Protein AF-A0A951KN86-F1 (afdb_monomer)

pLDDT: mean 86.73, std 13.68, range [28.41, 98.75]

Secondary structure (DSSP, 8-state):
--PPPPPPPTTSSSS--EEEEEE-TTSTTGGGHHHHHHHHHHHHHTT-EEEEEE--STTHHHHHHHHHHHTT-SEEEEEESHHHHHHHHHHHTTSSPEEEEEE-SS--HHHHHTT--SSHHHHHHHHHT--------EEETTEEESSEEEEEHHHHHHHHS-HHHHHHHTHHHHHHHHHHHHTTPPPEEEEEEETTEEEEEEESEEEEESSSEETTTEESSTT--TTS--

Solvent-accessible surface area (backbone atoms only — not comparable to full-atom values): 12773 Å² total; per-residue (Å²): 143,79,84,78,78,80,58,79,48,90,83,79,61,103,60,67,50,32,34,39,34,42,31,40,74,82,26,52,40,45,83,49,51,62,32,49,51,50,26,47,50,57,42,39,76,73,52,33,49,66,47,82,46,72,47,89,55,91,68,37,41,21,53,56,29,29,51,37,42,75,68,65,29,52,29,38,28,25,30,13,23,56,68,44,42,38,28,28,47,62,24,30,68,97,55,87,31,39,82,46,69,29,44,26,24,63,68,30,31,64,43,53,69,70,66,47,52,73,46,24,39,57,21,41,56,54,55,73,74,44,68,77,75,81,67,55,68,48,70,60,90,94,45,58,36,64,46,60,50,56,39,55,51,54,42,51,29,65,68,68,46,49,72,66,47,38,50,76,48,29,68,56,33,53,54,54,34,39,61,60,48,58,78,74,65,69,61,44,81,46,77,46,73,56,96,86,45,75,48,75,49,68,38,55,57,50,78,51,49,35,33,32,54,48,90,49,78,42,70,77,32,79,82,41,50,49,66,76,80,118

Mean predicted aligned error: 6.9 Å

Structure (mmCIF, N/CA/C/O backbone):
data_AF-A0A951KN86-F1
#
_entry.id   AF-A0A951KN86-F1
#
loop_
_atom_site.group_PDB
_atom_site.id
_atom_site.type_symbol
_atom_site.label_atom_id
_atom_site.label_alt_id
_atom_site.label_comp_id
_atom_site.label_asym_id
_atom_site.label_entity_id
_atom_site.label_seq_id
_atom_site.pdbx_PDB_ins_code
_atom_site.Cartn_x
_atom_site.Cartn_y
_atom_site.Cartn_z
_atom_site.occupancy
_atom_site.B_iso_or_equiv
_atom_site.auth_seq_id
_atom_site.auth_comp_id
_atom_site.auth_asym_id
_atom_site.auth_atom_id
_atom_site.pdbx_PDB_model_num
ATOM 1 N N . MET A 1 1 ? -29.215 -6.483 -16.360 1.00 41.84 1 MET A N 1
ATOM 2 C CA . MET A 1 1 ? -29.825 -6.561 -15.018 1.00 41.84 1 MET A CA 1
ATOM 3 C C . MET A 1 1 ? -29.348 -7.848 -14.375 1.00 41.84 1 MET A C 1
ATOM 5 O O . MET A 1 1 ? -29.876 -8.903 -14.687 1.00 41.84 1 MET A O 1
ATOM 9 N N . THR A 1 2 ? -28.319 -7.764 -13.544 1.00 36.09 2 THR A N 1
ATOM 10 C CA . THR A 1 2 ? -27.885 -8.831 -12.634 1.00 36.09 2 THR A CA 1
ATOM 11 C C . THR A 1 2 ? -27.428 -8.103 -11.381 1.00 36.09 2 THR A C 1
ATOM 13 O O . THR A 1 2 ? -26.527 -7.269 -11.451 1.00 36.09 2 THR A O 1
ATOM 16 N N . GLY A 1 3 ? -28.180 -8.294 -10.298 1.00 33.28 3 GLY A N 1
ATOM 17 C CA . GLY A 1 3 ? -28.061 -7.528 -9.065 1.00 33.28 3 GLY A CA 1
ATOM 18 C C . GLY A 1 3 ? -26.690 -7.693 -8.425 1.00 33.28 3 GLY A C 1
ATOM 19 O O . GLY A 1 3 ? -26.264 -8.812 -8.153 1.00 33.28 3 GLY A O 1
ATOM 20 N N . GLY A 1 4 ? -26.021 -6.567 -8.178 1.00 28.41 4 GLY A N 1
ATOM 21 C CA . GLY A 1 4 ? -24.936 -6.513 -7.210 1.00 28.41 4 GLY A CA 1
ATOM 22 C C . GLY A 1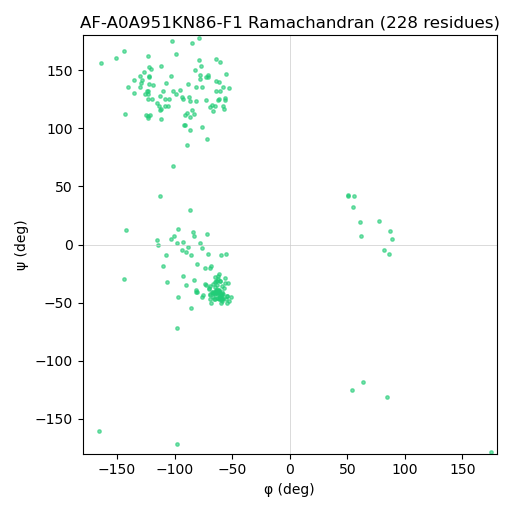 4 ? -25.544 -6.686 -5.826 1.00 28.41 4 GLY A C 1
ATOM 23 O O . GLY A 1 4 ? -26.404 -5.898 -5.430 1.00 28.41 4 GLY A O 1
ATOM 24 N N . ALA A 1 5 ? -25.149 -7.749 -5.131 1.00 36.06 5 ALA A N 1
ATOM 25 C CA . ALA A 1 5 ? -25.452 -7.920 -3.722 1.00 36.06 5 ALA A CA 1
ATOM 26 C C . ALA A 1 5 ? -24.922 -6.692 -2.968 1.00 36.06 5 ALA A C 1
ATOM 28 O O . ALA A 1 5 ? -23.751 -6.336 -3.100 1.00 36.06 5 ALA A O 1
ATOM 29 N N . ALA A 1 6 ? -25.804 -6.017 -2.232 1.00 35.78 6 ALA A N 1
ATOM 30 C CA . ALA A 1 6 ? -25.408 -4.993 -1.282 1.00 35.78 6 ALA A CA 1
ATOM 31 C C . ALA A 1 6 ? -24.454 -5.648 -0.275 1.00 35.78 6 ALA A C 1
ATOM 33 O O . ALA A 1 6 ? -24.824 -6.634 0.356 1.00 35.78 6 ALA A O 1
ATOM 34 N N . GLY A 1 7 ? -23.216 -5.159 -0.195 1.00 40.88 7 GLY A N 1
ATOM 35 C CA . GLY A 1 7 ? -22.246 -5.652 0.775 1.00 40.88 7 GLY A CA 1
ATOM 36 C C . GLY A 1 7 ? -22.759 -5.386 2.184 1.00 40.88 7 GLY A C 1
ATOM 37 O O . GLY A 1 7 ? -23.089 -4.245 2.512 1.00 40.88 7 GLY A O 1
ATOM 38 N N . ASP A 1 8 ? -22.845 -6.441 2.989 1.00 46.06 8 ASP A N 1
ATOM 39 C CA . ASP A 1 8 ? -23.197 -6.356 4.400 1.00 46.06 8 ASP A CA 1
ATOM 40 C C . ASP A 1 8 ? -22.205 -5.412 5.094 1.00 46.06 8 ASP A C 1
ATOM 42 O O . ASP A 1 8 ? -20.996 -5.650 5.111 1.00 46.06 8 ASP A O 1
ATOM 46 N N . GLY A 1 9 ? -22.701 -4.290 5.616 1.00 54.84 9 GLY A N 1
ATOM 47 C CA . GLY A 1 9 ? -21.883 -3.389 6.420 1.00 54.84 9 GLY A CA 1
ATOM 48 C C . GLY A 1 9 ? -21.360 -4.102 7.671 1.00 54.84 9 GLY A C 1
ATOM 49 O O . GLY A 1 9 ? -21.972 -5.048 8.168 1.00 54.84 9 GLY A O 1
ATOM 50 N N . TRP A 1 10 ? -20.260 -3.597 8.235 1.00 60.19 10 TRP A N 1
ATOM 51 C CA . TRP A 1 10 ? -19.593 -4.125 9.439 1.00 60.19 10 TRP A CA 1
ATOM 52 C C . TRP A 1 10 ? -20.490 -4.257 10.690 1.00 60.19 10 TRP A C 1
ATOM 54 O O . TRP A 1 10 ? -20.078 -4.822 11.697 1.00 60.19 10 TRP A O 1
ATOM 64 N N . HIS A 1 11 ? -21.722 -3.747 10.638 1.00 52.84 11 HIS A N 1
ATOM 65 C CA . HIS A 1 11 ? -22.661 -3.652 11.755 1.00 52.84 11 HIS A CA 1
ATOM 66 C C . HIS A 1 11 ? -23.694 -4.796 11.830 1.00 52.84 11 HIS A C 1
ATOM 68 O O . HIS A 1 11 ? -24.665 -4.690 12.575 1.00 52.84 11 HIS A O 1
ATOM 74 N N . GLY A 1 12 ? -23.510 -5.889 11.078 1.00 48.09 12 GLY A N 1
ATOM 75 C CA . GLY A 1 12 ? -24.453 -7.020 11.035 1.00 48.09 12 GLY A CA 1
ATOM 76 C C . GLY A 1 12 ? -24.225 -8.160 12.046 1.00 48.09 12 GLY A C 1
ATOM 77 O O . GLY A 1 12 ? -25.045 -9.075 12.105 1.00 48.09 12 GLY A O 1
ATOM 78 N N . GLY A 1 13 ? -23.132 -8.155 12.822 1.00 54.19 13 GLY A N 1
ATOM 79 C CA . GLY A 1 13 ? -22.719 -9.283 13.676 1.00 54.19 13 GLY A CA 1
ATOM 80 C C . GLY A 1 13 ? -22.809 -9.032 15.189 1.00 54.19 13 GLY A C 1
ATOM 81 O O . GLY A 1 13 ? -22.664 -7.908 15.654 1.00 54.19 13 GLY A O 1
ATOM 82 N N . GLN A 1 14 ? -22.983 -10.102 15.979 1.00 58.88 14 GLN A N 1
ATOM 83 C CA . GLN A 1 14 ? -23.015 -10.087 17.459 1.00 58.88 14 GLN A CA 1
ATOM 84 C C . GLN A 1 14 ? -21.641 -9.829 18.133 1.00 58.88 14 GLN A C 1
ATOM 86 O O . GLN A 1 14 ? -21.518 -9.988 19.346 1.00 58.88 14 GLN A O 1
ATOM 91 N N . HIS A 1 15 ? -20.600 -9.459 17.381 1.00 72.88 15 HIS A N 1
ATOM 92 C CA . HIS A 1 15 ? -19.231 -9.282 17.878 1.00 72.88 15 HIS A CA 1
ATOM 93 C C . HIS A 1 15 ? -18.665 -7.919 17.455 1.00 72.88 15 HIS A C 1
ATOM 95 O O . HIS A 1 15 ? -18.868 -7.492 16.321 1.00 72.88 15 HIS A O 1
ATOM 101 N N . SER A 1 16 ? -17.943 -7.250 18.363 1.00 85.62 16 SER A N 1
ATOM 102 C CA . SER A 1 16 ? -17.248 -5.987 18.082 1.00 85.62 16 SER A CA 1
ATOM 103 C C . SER A 1 16 ? -16.139 -6.200 17.046 1.00 85.62 16 SER A C 1
ATOM 105 O O . SER A 1 16 ? -15.203 -6.947 17.334 1.00 85.62 16 SER A O 1
ATOM 107 N N . PRO A 1 17 ? -16.187 -5.548 15.873 1.00 91.88 17 PRO A N 1
ATOM 108 C CA . PRO A 1 17 ? -15.196 -5.765 14.825 1.00 91.88 17 PRO A CA 1
ATOM 109 C C . PRO A 1 17 ? -13.782 -5.386 15.291 1.00 91.88 17 PRO A C 1
ATOM 111 O O . PRO A 1 17 ? -13.588 -4.393 16.002 1.00 91.88 17 PRO A O 1
ATOM 114 N N . ARG A 1 18 ? -12.788 -6.191 14.908 1.00 96.31 18 ARG A N 1
ATOM 115 C CA . ARG A 1 18 ? -11.381 -6.058 15.313 1.00 96.31 18 ARG A CA 1
ATOM 116 C C . ARG A 1 18 ? -10.529 -5.502 14.181 1.00 96.31 18 ARG A C 1
ATOM 118 O O . ARG A 1 18 ? -10.455 -6.089 13.102 1.00 96.31 18 ARG A O 1
ATOM 125 N N . ALA A 1 19 ? -9.817 -4.412 14.454 1.00 97.00 19 ALA A N 1
ATOM 126 C CA . ALA A 1 19 ? -8.895 -3.792 13.512 1.00 97.00 19 ALA A CA 1
ATOM 127 C C . ALA A 1 19 ? -7.474 -3.695 14.074 1.00 97.00 19 ALA A C 1
ATOM 129 O O . ALA A 1 19 ? -7.278 -3.302 15.224 1.00 97.00 19 ALA A O 1
ATOM 130 N N . ARG A 1 20 ? -6.470 -3.989 13.24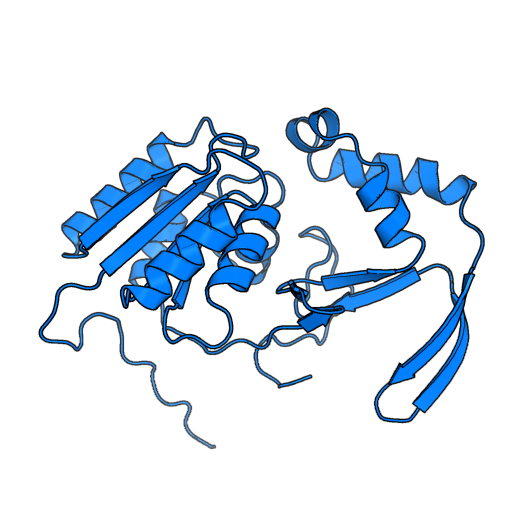1 1.00 98.31 20 ARG A N 1
ATOM 131 C CA . ARG A 1 20 ? -5.063 -3.683 13.536 1.00 98.31 20 ARG A CA 1
ATOM 132 C C . ARG A 1 20 ? -4.561 -2.599 12.598 1.00 98.31 20 ARG A C 1
ATOM 134 O O . ARG A 1 20 ? -4.467 -2.806 11.390 1.00 98.31 20 ARG A O 1
ATOM 141 N N . ILE A 1 21 ? -4.201 -1.452 13.154 1.00 98.06 21 ILE A N 1
ATOM 142 C CA . ILE A 1 21 ? -3.505 -0.379 12.454 1.00 98.06 21 ILE A CA 1
ATOM 143 C C . ILE A 1 21 ? -2.012 -0.687 12.457 1.00 98.06 21 ILE A C 1
ATOM 145 O O . ILE A 1 21 ? -1.354 -0.619 13.491 1.00 98.06 21 ILE A O 1
ATOM 149 N N . VAL A 1 22 ? -1.467 -0.979 11.280 1.00 98.12 22 VAL A N 1
ATOM 150 C CA . VAL A 1 22 ? -0.031 -1.151 11.065 1.00 98.12 22 VAL A CA 1
ATOM 151 C C . VAL A 1 22 ? 0.558 0.193 10.649 1.00 98.12 22 VAL A C 1
ATOM 153 O O . VAL A 1 22 ? 0.392 0.635 9.508 1.00 98.12 22 VAL A O 1
ATOM 156 N N . LEU A 1 23 ? 1.228 0.861 11.588 1.00 96.31 23 LEU A N 1
ATOM 157 C CA . LEU A 1 23 ? 1.796 2.195 11.392 1.00 96.31 23 LEU A CA 1
ATOM 158 C C . LEU A 1 23 ? 3.247 2.108 10.926 1.00 96.31 23 LEU A C 1
ATOM 160 O O . LEU A 1 23 ? 4.088 1.549 11.619 1.00 96.31 23 LEU A O 1
ATOM 164 N N . ASN A 1 24 ? 3.577 2.743 9.803 1.00 93.44 24 ASN A N 1
ATOM 165 C CA . ASN A 1 24 ? 4.968 2.976 9.427 1.00 93.44 24 ASN A CA 1
ATOM 166 C C . ASN A 1 24 ? 5.448 4.338 9.970 1.00 93.44 24 ASN A C 1
ATOM 168 O O . ASN A 1 24 ? 5.154 5.365 9.351 1.00 93.44 24 ASN A O 1
ATOM 172 N N . PRO A 1 25 ? 6.242 4.383 11.061 1.00 89.00 25 PRO A N 1
ATOM 173 C CA . PRO A 1 25 ? 6.702 5.639 11.659 1.00 89.00 25 PRO A CA 1
ATOM 174 C C . PRO A 1 25 ? 7.740 6.370 10.793 1.00 89.00 25 PRO A C 1
ATOM 176 O O . PRO A 1 25 ? 8.121 7.495 11.095 1.00 89.00 25 PRO A O 1
ATOM 179 N N . ARG A 1 26 ? 8.228 5.740 9.716 1.00 84.50 26 ARG A N 1
ATOM 180 C CA . ARG A 1 26 ? 9.159 6.337 8.746 1.00 84.50 26 ARG A CA 1
ATOM 181 C C . ARG A 1 26 ? 8.456 6.804 7.468 1.00 84.50 26 ARG A C 1
ATOM 183 O O . ARG A 1 26 ? 9.134 7.161 6.501 1.00 84.50 26 ARG A O 1
ATOM 190 N N . ALA A 1 27 ? 7.123 6.763 7.428 1.00 79.94 27 ALA A N 1
ATOM 191 C CA . ALA A 1 27 ? 6.345 7.251 6.298 1.00 79.94 27 ALA A CA 1
ATOM 192 C C . ALA A 1 27 ? 6.511 8.771 6.100 1.00 79.94 27 ALA A C 1
ATOM 194 O O . ALA A 1 27 ? 6.942 9.496 6.994 1.00 79.94 27 ALA A O 1
ATOM 195 N N . GLY A 1 28 ? 6.206 9.244 4.888 1.00 66.75 28 GLY A N 1
ATOM 196 C CA . GLY A 1 28 ? 6.513 10.608 4.441 1.00 66.75 28 GLY A CA 1
ATOM 197 C C . GLY A 1 28 ? 5.934 11.721 5.314 1.00 66.75 28 GLY A C 1
ATOM 198 O O . GLY A 1 28 ? 6.626 12.704 5.549 1.00 66.75 28 GLY A O 1
ATOM 199 N N . ASN A 1 29 ? 4.720 11.527 5.829 1.00 67.31 29 ASN A N 1
ATOM 200 C CA . ASN A 1 29 ? 4.017 12.448 6.720 1.00 67.31 29 ASN A CA 1
ATOM 201 C C . ASN A 1 29 ? 3.870 11.840 8.124 1.00 67.31 29 ASN A C 1
ATOM 203 O O . ASN A 1 29 ? 2.812 11.944 8.733 1.00 67.31 29 ASN A O 1
ATOM 207 N N . ALA A 1 30 ? 4.909 11.179 8.647 1.00 58.88 30 ALA A N 1
ATOM 208 C CA . ALA A 1 30 ? 4.884 10.588 9.991 1.00 58.88 30 ALA A CA 1
ATOM 209 C C . ALA A 1 30 ? 4.637 11.606 11.128 1.00 58.88 30 ALA A C 1
ATOM 211 O O . ALA A 1 30 ? 4.408 11.207 12.262 1.00 58.88 30 ALA A O 1
ATOM 212 N N . GLU A 1 31 ? 4.648 12.910 10.846 1.00 58.97 31 GLU A N 1
ATOM 213 C CA . GLU A 1 31 ? 4.182 13.942 11.781 1.00 58.97 31 GLU A CA 1
ATOM 214 C C . GLU A 1 31 ? 2.653 13.902 11.993 1.00 58.97 31 GLU A C 1
ATOM 216 O O . GLU A 1 31 ? 2.168 14.332 13.035 1.00 58.97 31 GLU A O 1
ATOM 221 N N . ASP A 1 32 ? 1.886 13.299 11.075 1.00 68.44 32 ASP A N 1
ATOM 222 C CA . ASP A 1 32 ? 0.430 13.112 11.187 1.00 68.44 32 ASP A CA 1
ATOM 223 C C . ASP A 1 32 ? 0.042 11.831 11.959 1.00 68.44 32 ASP A C 1
ATOM 225 O O . ASP A 1 32 ? -1.009 11.220 11.746 1.00 68.44 32 ASP A O 1
ATOM 229 N N . VAL A 1 33 ? 0.892 11.403 12.901 1.00 75.44 33 VAL A N 1
ATOM 230 C CA . VAL A 1 33 ? 0.534 10.375 13.898 1.00 75.44 33 VAL A CA 1
ATOM 231 C C . VAL A 1 33 ? -0.717 10.796 14.672 1.00 75.44 33 VAL A C 1
ATOM 233 O O . VAL A 1 33 ? -1.542 9.943 14.995 1.00 75.44 33 VAL A O 1
ATOM 236 N N . GLY A 1 34 ? -0.906 12.101 14.897 1.00 83.62 34 GLY A N 1
ATOM 237 C CA . GLY A 1 34 ? -2.123 12.643 15.501 1.00 83.62 34 GLY A CA 1
ATOM 238 C C . GLY A 1 34 ? -3.386 12.299 14.705 1.00 83.62 34 GLY A C 1
ATOM 239 O O . GLY A 1 34 ? -4.373 11.868 15.297 1.00 83.62 34 GLY A O 1
ATOM 240 N N . GLY A 1 35 ? -3.356 12.391 13.371 1.00 89.50 35 GLY A N 1
ATOM 241 C CA . GLY A 1 35 ? -4.474 11.979 12.522 1.00 89.50 35 GLY A CA 1
ATOM 242 C C . GLY A 1 35 ? -4.759 10.478 12.588 1.00 89.50 35 GLY A C 1
ATOM 243 O O . GLY A 1 35 ? -5.923 10.078 12.583 1.00 89.50 35 GLY A O 1
ATOM 244 N N . VAL A 1 36 ? -3.723 9.639 12.693 1.00 93.00 36 VAL A N 1
ATOM 245 C CA . VAL A 1 36 ? -3.884 8.183 12.871 1.00 93.00 36 VAL A CA 1
ATOM 246 C C . VAL A 1 36 ? -4.481 7.855 14.242 1.00 93.00 36 VAL A C 1
ATOM 248 O O . VAL A 1 36 ? -5.366 7.007 14.338 1.00 93.00 36 VAL A O 1
ATOM 251 N N . GLN A 1 37 ? -4.043 8.541 15.298 1.00 93.25 37 GLN A N 1
ATOM 252 C CA . GLN A 1 37 ? -4.608 8.388 16.642 1.00 93.25 37 GLN A CA 1
ATOM 253 C C . GLN A 1 37 ? -6.068 8.844 16.696 1.00 93.25 37 GLN A C 1
ATOM 255 O O . GLN A 1 37 ? -6.898 8.140 17.265 1.00 93.25 37 GLN A O 1
ATOM 260 N N . ALA A 1 38 ? -6.402 9.966 16.055 1.00 93.69 38 ALA A N 1
ATOM 261 C CA . ALA A 1 38 ? -7.781 10.435 15.946 1.00 93.69 38 ALA A CA 1
ATOM 262 C C . ALA A 1 38 ? -8.659 9.444 15.163 1.00 93.69 38 ALA A C 1
ATOM 264 O O . ALA A 1 38 ? -9.781 9.164 15.569 1.00 93.69 38 ALA A O 1
ATOM 265 N N . ALA A 1 39 ? -8.142 8.864 14.073 1.00 93.88 39 ALA A N 1
ATOM 266 C CA . ALA A 1 39 ? -8.828 7.807 13.328 1.00 93.88 39 ALA A CA 1
ATOM 267 C C . ALA A 1 39 ? -9.091 6.561 14.191 1.00 93.88 39 ALA A C 1
ATOM 269 O O . ALA A 1 39 ? -10.196 6.022 14.177 1.00 93.88 39 ALA A O 1
ATOM 270 N N . MET A 1 40 ? -8.092 6.125 14.968 1.00 95.38 40 MET A N 1
ATOM 271 C CA . MET A 1 40 ? -8.228 5.016 15.915 1.00 95.38 40 MET A CA 1
ATOM 272 C C . MET A 1 40 ? -9.325 5.297 16.948 1.00 95.38 40 MET A C 1
ATOM 274 O O . MET A 1 40 ? -10.192 4.451 17.151 1.00 95.38 40 MET A O 1
ATOM 278 N N . GLN A 1 41 ? -9.307 6.484 17.562 1.00 95.31 41 GLN A N 1
ATOM 279 C CA . GLN A 1 41 ? -10.308 6.904 18.548 1.00 95.31 41 GLN A CA 1
ATOM 280 C C . GLN A 1 41 ? -11.714 6.936 17.940 1.00 95.31 41 GLN A C 1
ATOM 282 O O . GLN A 1 41 ? -12.631 6.355 18.510 1.00 95.31 41 GLN A O 1
ATOM 287 N N . ALA A 1 42 ? -11.871 7.513 16.746 1.00 93.38 42 ALA A N 1
ATOM 288 C CA . ALA A 1 42 ? -13.158 7.575 16.058 1.00 93.38 42 ALA A CA 1
ATOM 289 C C . ALA A 1 42 ? -13.751 6.179 15.793 1.00 93.38 42 ALA A C 1
ATOM 291 O O . ALA A 1 42 ? -14.946 5.966 15.976 1.00 93.38 42 ALA A O 1
ATOM 292 N N . TRP A 1 43 ? -12.940 5.192 15.401 1.00 93.44 43 TRP A N 1
ATOM 293 C CA . TRP A 1 43 ? -13.429 3.817 15.236 1.00 93.44 43 TRP A CA 1
ATOM 294 C C . TRP A 1 43 ? -13.714 3.112 16.566 1.00 93.44 43 TRP A C 1
ATOM 296 O O . TRP A 1 43 ? -14.682 2.356 16.652 1.00 93.44 43 TRP A O 1
ATOM 306 N N . GLN A 1 44 ? -12.929 3.377 17.613 1.00 94.81 44 GLN A N 1
ATOM 307 C CA . GLN A 1 44 ? -13.213 2.871 18.961 1.00 94.81 44 GLN A CA 1
ATOM 308 C C . GLN A 1 44 ? -14.552 3.403 19.495 1.00 94.81 44 GLN A C 1
ATOM 310 O O . GLN A 1 44 ? -15.330 2.636 20.061 1.00 94.81 44 GLN A O 1
ATOM 315 N N . GLU A 1 45 ? -14.871 4.677 19.252 1.00 93.00 45 GLU A N 1
ATOM 316 C CA . GLU A 1 45 ? -16.174 5.281 19.579 1.00 93.00 45 GLU A CA 1
ATOM 317 C C . GLU A 1 45 ? -17.339 4.628 18.815 1.00 93.00 45 GLU A C 1
ATOM 319 O O . GLU A 1 45 ? -18.457 4.564 19.324 1.00 93.00 45 GLU A O 1
ATOM 324 N N . LEU A 1 46 ? -17.072 4.071 17.630 1.00 90.31 46 LEU A N 1
ATOM 325 C CA . LEU A 1 46 ? -18.021 3.268 16.848 1.00 90.31 46 LEU A CA 1
ATOM 326 C C . LEU A 1 46 ? -18.078 1.789 17.281 1.00 90.31 46 LEU A C 1
ATOM 328 O O . LEU A 1 46 ? -18.730 0.979 16.620 1.00 90.31 46 LEU A O 1
ATOM 332 N N . GLY A 1 47 ? -17.408 1.419 18.377 1.00 92.19 47 GLY A N 1
ATOM 333 C CA . GLY A 1 47 ? -17.454 0.078 18.964 1.00 92.19 47 GLY A CA 1
ATOM 334 C C . GLY A 1 47 ? -16.449 -0.924 18.391 1.00 92.19 47 GLY A C 1
ATOM 335 O O . GLY A 1 47 ? -16.567 -2.121 18.671 1.00 92.19 47 GLY A O 1
ATOM 336 N N . TRP A 1 48 ? -15.467 -0.467 17.606 1.00 93.88 48 TRP A N 1
ATOM 337 C CA . TRP A 1 48 ? -14.383 -1.319 17.116 1.00 93.88 48 TRP A CA 1
ATOM 338 C C . TRP A 1 48 ? -13.330 -1.572 18.197 1.00 93.88 48 TRP A C 1
ATOM 340 O O . TRP A 1 48 ? -12.932 -0.676 18.942 1.00 93.88 48 TRP A O 1
ATOM 350 N N . GLN A 1 49 ? -12.791 -2.787 18.219 1.00 95.94 49 GLN A N 1
ATOM 351 C CA . GLN A 1 49 ? -11.575 -3.106 18.960 1.00 95.94 49 GLN A CA 1
ATOM 352 C C . GLN A 1 49 ? -10.368 -2.798 18.074 1.00 95.94 49 GLN A C 1
ATOM 354 O O . GLN A 1 49 ? -10.015 -3.587 17.197 1.00 95.94 49 GLN A O 1
ATOM 359 N N . VAL A 1 50 ? -9.755 -1.633 18.281 1.00 96.62 50 VAL A N 1
ATOM 360 C CA . VAL A 1 50 ? -8.647 -1.159 17.442 1.00 96.62 50 VAL A CA 1
ATOM 361 C C . VAL A 1 50 ? -7.324 -1.225 18.195 1.00 96.62 50 VAL A C 1
ATOM 363 O O . VAL A 1 50 ? -7.185 -0.627 19.262 1.00 96.62 50 VAL A O 1
ATOM 366 N N . GLU A 1 51 ? -6.350 -1.915 17.608 1.00 96.88 51 GLU A N 1
ATOM 367 C CA . GLU A 1 51 ? -4.957 -1.976 18.057 1.00 96.88 51 GLU A CA 1
ATOM 368 C C . GLU A 1 51 ? -4.068 -1.174 17.099 1.00 96.88 51 GLU A C 1
ATOM 370 O O . GLU A 1 51 ? -4.237 -1.267 15.885 1.00 96.88 51 GLU A O 1
ATOM 375 N N . LEU A 1 52 ? -3.103 -0.411 17.618 1.00 96.56 52 LEU A N 1
ATOM 376 C CA . LEU A 1 52 ? -2.104 0.289 16.809 1.00 96.56 52 LEU A CA 1
ATOM 377 C C . LEU A 1 52 ? -0.719 -0.301 17.063 1.00 96.56 52 LEU A C 1
ATOM 379 O O . LEU A 1 52 ? -0.195 -0.217 18.173 1.00 96.56 52 LEU A O 1
ATOM 383 N N . THR A 1 53 ? -0.103 -0.831 16.008 1.00 97.44 53 THR A N 1
ATOM 384 C CA . THR A 1 53 ? 1.189 -1.518 16.067 1.00 97.44 53 THR A CA 1
ATOM 385 C C . THR A 1 53 ? 2.176 -0.873 15.083 1.00 97.44 53 THR A C 1
ATOM 387 O O . THR A 1 53 ? 1.994 -0.971 13.863 1.00 97.44 53 THR A O 1
ATOM 390 N N . PRO A 1 54 ? 3.227 -0.184 15.566 1.00 96.19 54 PRO A N 1
ATOM 391 C CA . PRO A 1 54 ? 4.255 0.386 14.701 1.00 96.19 54 PRO A CA 1
ATOM 392 C C . PRO A 1 54 ? 5.162 -0.679 14.067 1.00 96.19 54 PRO A C 1
ATOM 394 O O . PRO A 1 54 ? 5.537 -1.663 14.698 1.00 96.19 54 PRO A O 1
ATOM 397 N N . THR A 1 55 ? 5.590 -0.461 12.825 1.00 96.94 55 THR A N 1
ATOM 398 C CA . THR A 1 55 ? 6.624 -1.278 12.176 1.00 96.94 55 THR A CA 1
ATOM 399 C C . THR A 1 55 ? 8.019 -0.895 12.672 1.00 96.94 55 THR A C 1
ATOM 401 O O . THR A 1 55 ? 8.302 0.292 12.838 1.00 96.94 55 THR A O 1
ATOM 404 N N . GLU A 1 56 ? 8.934 -1.860 12.772 1.00 95.88 56 GLU A N 1
ATOM 405 C CA . GLU A 1 56 ? 10.290 -1.635 13.293 1.00 95.88 56 GLU A CA 1
ATOM 406 C C . GLU A 1 56 ? 11.355 -1.645 12.185 1.00 95.88 56 GLU A C 1
ATOM 408 O O . GLU A 1 56 ? 12.342 -0.906 12.229 1.00 95.88 56 GLU A O 1
ATOM 413 N N . TYR A 1 57 ? 11.131 -2.451 11.148 1.00 94.50 57 TYR A N 1
ATOM 414 C CA . TYR A 1 57 ? 12.041 -2.653 10.024 1.00 94.50 57 TYR A CA 1
ATOM 415 C C . TYR A 1 57 ? 11.264 -2.847 8.711 1.00 94.50 57 TYR A C 1
ATOM 417 O O . TYR A 1 57 ? 10.049 -3.042 8.707 1.00 94.50 57 TYR A O 1
ATOM 425 N N . ALA A 1 58 ? 11.965 -2.756 7.577 1.00 91.75 58 ALA A N 1
ATOM 426 C CA . ALA A 1 58 ? 11.363 -2.954 6.257 1.00 91.75 58 ALA A CA 1
ATOM 427 C C . ALA A 1 58 ? 10.849 -4.395 6.102 1.00 91.75 58 ALA A C 1
ATOM 429 O O . ALA A 1 58 ? 11.578 -5.335 6.414 1.00 91.75 58 ALA A O 1
ATOM 430 N N . GLY A 1 59 ? 9.619 -4.575 5.622 1.00 95.12 59 GLY A N 1
ATOM 431 C CA . GLY A 1 59 ? 8.959 -5.882 5.571 1.00 95.12 59 GLY A CA 1
ATOM 432 C C . GLY A 1 59 ? 8.219 -6.274 6.854 1.00 95.12 59 GLY A C 1
ATOM 433 O O . GLY A 1 59 ? 7.489 -7.264 6.832 1.00 95.12 59 GLY A O 1
ATOM 434 N N . HIS A 1 60 ? 8.345 -5.524 7.960 1.00 98.38 60 HIS A N 1
ATOM 435 C CA . HIS A 1 60 ? 7.661 -5.875 9.211 1.00 98.38 60 HIS A CA 1
ATOM 436 C C . HIS A 1 60 ? 6.133 -5.840 9.064 1.00 98.38 60 HIS A C 1
ATOM 438 O O . HIS A 1 60 ? 5.446 -6.652 9.682 1.00 98.38 60 HIS A O 1
ATOM 444 N N . ALA A 1 61 ? 5.587 -4.964 8.208 1.00 98.38 61 ALA A N 1
ATOM 445 C CA . ALA A 1 61 ? 4.140 -4.886 8.017 1.00 98.38 61 ALA A CA 1
ATOM 446 C C . ALA A 1 61 ? 3.554 -6.167 7.406 1.00 98.38 61 ALA A C 1
ATOM 448 O O . ALA A 1 61 ? 2.411 -6.491 7.710 1.00 98.38 61 ALA A O 1
ATOM 449 N N . VAL A 1 62 ? 4.332 -6.929 6.623 1.00 98.62 62 VAL A N 1
ATOM 450 C CA . VAL A 1 62 ? 3.917 -8.250 6.115 1.00 9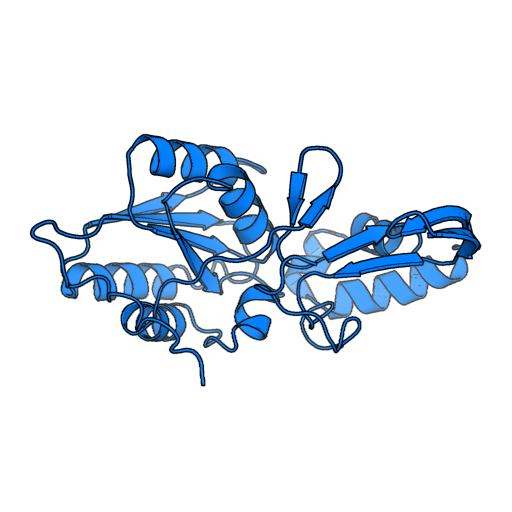8.62 62 VAL A CA 1
ATOM 451 C C . VAL A 1 62 ? 3.639 -9.201 7.279 1.00 98.62 62 VAL A C 1
ATOM 453 O O . VAL A 1 62 ? 2.619 -9.885 7.294 1.00 98.62 62 VAL A O 1
ATOM 456 N N . ASN A 1 63 ? 4.540 -9.233 8.264 1.00 98.62 63 ASN A N 1
ATOM 457 C CA . ASN A 1 63 ? 4.442 -10.133 9.410 1.00 98.62 63 ASN A CA 1
ATOM 458 C C . ASN A 1 63 ? 3.275 -9.741 10.319 1.00 98.62 63 ASN A C 1
ATOM 460 O O . ASN A 1 63 ? 2.460 -10.594 10.648 1.00 98.62 63 ASN A O 1
ATOM 464 N N . LEU A 1 64 ? 3.145 -8.449 10.640 1.00 98.75 64 LEU A N 1
ATOM 465 C CA . LEU A 1 64 ? 2.050 -7.934 11.472 1.00 98.75 64 LEU A CA 1
ATOM 466 C C . LEU A 1 64 ? 0.672 -8.176 10.843 1.00 98.75 64 LEU A C 1
ATOM 468 O O . LEU A 1 64 ? -0.289 -8.488 11.547 1.00 98.75 64 LEU A O 1
ATOM 472 N N . ALA A 1 65 ? 0.582 -8.027 9.521 1.00 98.75 65 ALA A N 1
ATOM 473 C CA . ALA A 1 65 ? -0.630 -8.273 8.755 1.00 98.75 65 ALA A CA 1
ATOM 474 C C . ALA A 1 65 ? -0.981 -9.767 8.701 1.00 98.75 65 ALA A C 1
ATOM 476 O O . ALA A 1 65 ? -2.135 -10.127 8.924 1.00 98.75 65 ALA A O 1
ATOM 477 N N . ARG A 1 66 ? 0.013 -10.637 8.473 1.00 98.69 66 ARG A N 1
ATOM 478 C CA . ARG A 1 66 ? -0.170 -12.095 8.511 1.00 98.69 66 ARG A CA 1
ATOM 479 C C . ARG A 1 66 ? -0.646 -12.565 9.881 1.00 98.69 66 ARG A C 1
ATOM 481 O O . ARG A 1 66 ? -1.623 -13.297 9.966 1.00 98.69 66 ARG A O 1
ATOM 488 N N . GLU A 1 67 ? -0.003 -12.089 10.941 1.00 98.56 67 GLU A N 1
ATOM 489 C CA . GLU A 1 67 ? -0.374 -12.410 12.319 1.00 98.56 67 GLU A CA 1
ATOM 490 C C . GLU A 1 67 ? -1.815 -11.971 12.627 1.00 98.56 67 GLU A C 1
ATOM 492 O O . GLU A 1 67 ? -2.586 -12.724 13.217 1.00 98.56 67 GLU A O 1
ATOM 497 N N . ALA A 1 68 ? -2.218 -10.779 12.178 1.00 98.50 68 ALA A N 1
ATOM 498 C CA . ALA A 1 68 ? -3.592 -10.311 12.339 1.00 98.50 68 ALA A CA 1
ATOM 499 C C . ALA A 1 68 ? -4.596 -11.208 11.593 1.00 98.50 68 ALA A C 1
ATOM 501 O O . ALA A 1 68 ? -5.659 -11.517 12.132 1.00 98.50 68 ALA A O 1
ATOM 502 N N . ALA A 1 69 ? -4.257 -11.673 10.389 1.00 98.12 69 ALA A N 1
ATOM 503 C CA . ALA A 1 69 ? -5.105 -12.599 9.644 1.00 98.12 69 ALA A CA 1
ATOM 504 C C . ALA A 1 69 ? -5.224 -13.975 10.324 1.00 98.12 69 ALA A C 1
ATOM 506 O O . ALA A 1 69 ? -6.324 -14.525 10.422 1.00 98.12 69 ALA A O 1
ATOM 507 N N . GLU A 1 70 ? -4.120 -14.504 10.855 1.00 98.19 70 GLU A N 1
ATOM 508 C CA . GLU A 1 70 ? -4.089 -15.741 11.651 1.00 98.19 70 GLU A CA 1
ATOM 509 C C . GLU A 1 70 ? -4.903 -15.611 12.947 1.00 98.19 70 GLU A C 1
ATOM 511 O O . GLU A 1 70 ? -5.567 -16.557 13.364 1.00 98.19 70 GLU A O 1
ATOM 516 N N . GLN A 1 71 ? -4.917 -14.421 13.551 1.00 97.38 71 GLN A N 1
ATOM 517 C CA . GLN A 1 71 ? -5.722 -14.085 14.730 1.00 97.38 71 GLN A CA 1
ATOM 518 C C . GLN A 1 71 ? -7.161 -13.659 14.393 1.00 97.38 71 GLN A C 1
ATOM 520 O O . GLN A 1 71 ? -7.873 -13.164 15.276 1.00 97.38 71 GLN A O 1
ATOM 525 N N . HIS A 1 72 ? -7.588 -13.840 13.139 1.00 96.12 72 HIS A N 1
ATOM 526 C CA . HIS A 1 72 ? -8.933 -13.544 12.647 1.00 96.12 72 HIS A CA 1
ATOM 527 C C . HIS A 1 72 ? -9.379 -12.097 12.898 1.00 96.12 72 HIS A C 1
ATOM 529 O O . HIS A 1 72 ? -10.521 -11.851 13.284 1.00 96.12 72 HIS A O 1
ATOM 535 N N . TYR A 1 73 ? -8.481 -11.131 12.697 1.00 97.38 73 TYR A N 1
ATOM 536 C CA . TYR A 1 73 ? -8.885 -9.730 12.617 1.00 97.38 73 TYR A CA 1
ATOM 537 C C . TYR A 1 73 ? -9.781 -9.520 11.397 1.00 97.38 73 TYR A C 1
ATOM 539 O O . TYR A 1 73 ? -9.527 -10.053 10.312 1.00 97.38 73 TYR A O 1
ATOM 547 N N . ASP A 1 74 ? -10.798 -8.689 11.581 1.00 95.69 74 ASP A N 1
ATOM 548 C CA . ASP A 1 74 ? -11.728 -8.283 10.536 1.00 95.69 74 ASP A CA 1
ATOM 549 C C . ASP A 1 74 ? -11.036 -7.355 9.525 1.00 95.69 74 ASP A C 1
ATOM 551 O O . ASP A 1 74 ? -11.237 -7.463 8.312 1.00 95.69 74 ASP A O 1
ATOM 555 N N . LEU A 1 75 ? -10.160 -6.475 10.023 1.00 96.81 75 LEU A N 1
ATOM 556 C CA . LEU A 1 75 ? -9.517 -5.428 9.236 1.00 96.81 75 LEU A CA 1
ATOM 557 C C . LEU A 1 75 ? -8.043 -5.238 9.619 1.00 96.81 75 LEU A C 1
ATOM 559 O O . LEU A 1 75 ? -7.694 -5.112 10.794 1.00 96.81 75 LEU A O 1
ATOM 563 N N . VAL A 1 76 ? -7.171 -5.114 8.621 1.00 98.44 76 VAL A N 1
ATOM 564 C CA . VAL A 1 76 ? -5.820 -4.567 8.790 1.00 98.44 76 VAL A CA 1
ATOM 565 C C . VAL A 1 76 ? -5.732 -3.238 8.057 1.00 98.44 76 VAL A C 1
ATOM 567 O O . VAL A 1 76 ? -6.067 -3.113 6.879 1.00 98.44 76 VAL A O 1
ATOM 570 N N . VAL A 1 77 ? -5.274 -2.221 8.773 1.00 97.88 77 VAL A N 1
ATOM 571 C CA . VAL A 1 77 ? -5.271 -0.834 8.326 1.00 97.88 77 VAL A CA 1
ATOM 572 C C . VAL A 1 77 ? -3.823 -0.413 8.116 1.00 97.88 77 VAL A C 1
ATOM 574 O O . VAL A 1 77 ? -3.069 -0.226 9.069 1.00 97.88 77 VAL A O 1
ATOM 577 N N . ALA A 1 78 ? -3.413 -0.256 6.862 1.00 97.75 78 ALA A N 1
ATOM 578 C CA . ALA A 1 78 ? -2.086 0.233 6.521 1.00 97.75 78 ALA A CA 1
ATOM 579 C C . ALA A 1 78 ? -2.020 1.752 6.741 1.00 97.75 78 ALA A C 1
ATOM 581 O O . ALA A 1 78 ? -2.469 2.532 5.899 1.00 97.75 78 ALA A O 1
ATOM 582 N N . ALA A 1 79 ? -1.434 2.189 7.854 1.00 96.75 79 ALA A N 1
ATOM 583 C CA . ALA A 1 79 ? -1.081 3.588 8.075 1.00 96.75 79 ALA A CA 1
ATOM 584 C C . ALA A 1 79 ? 0.333 3.829 7.528 1.00 96.75 79 ALA A C 1
ATOM 586 O O . ALA A 1 79 ? 1.343 3.723 8.227 1.00 96.75 79 ALA A O 1
ATOM 587 N N . GLY A 1 80 ? 0.410 4.110 6.227 1.00 94.19 80 GLY A N 1
ATOM 588 C CA . GLY A 1 80 ? 1.671 4.304 5.520 1.00 94.19 80 GLY A CA 1
ATOM 589 C C . GLY A 1 80 ? 1.514 4.949 4.147 1.00 94.19 80 GLY A C 1
ATOM 590 O O . GLY A 1 80 ? 0.504 5.576 3.839 1.00 94.19 80 GLY A O 1
ATOM 591 N N . GLY A 1 81 ? 2.543 4.781 3.315 1.00 92.31 81 GLY A N 1
ATOM 592 C CA . GLY 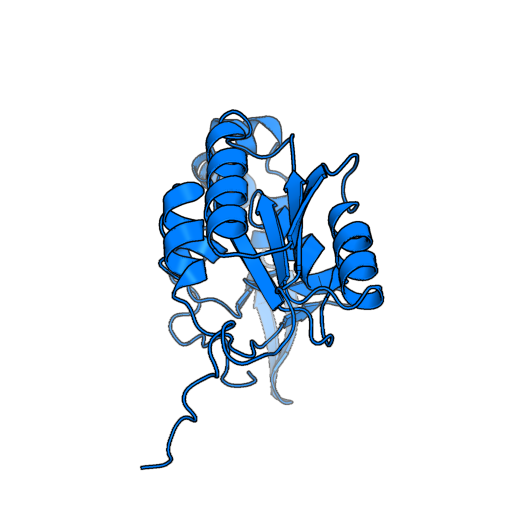A 1 81 ? 2.439 4.998 1.868 1.00 92.31 81 GLY A CA 1
ATOM 593 C C . GLY A 1 81 ? 2.218 3.692 1.113 1.00 92.31 81 GLY A C 1
ATOM 594 O O . GLY A 1 81 ? 2.095 2.631 1.720 1.00 92.31 81 GLY A O 1
ATOM 595 N N . ASP A 1 82 ? 2.277 3.749 -0.218 1.00 92.50 82 ASP A N 1
ATOM 596 C CA . ASP A 1 82 ? 1.994 2.603 -1.099 1.00 92.50 82 ASP A CA 1
ATOM 597 C C . ASP A 1 82 ? 2.871 1.366 -0.813 1.00 92.50 82 ASP A C 1
ATOM 599 O O . ASP A 1 82 ? 2.433 0.235 -0.995 1.00 92.50 82 ASP A O 1
ATOM 603 N N . GLY A 1 83 ? 4.093 1.564 -0.301 1.00 92.62 83 GLY A N 1
ATOM 604 C CA . GLY A 1 83 ? 4.958 0.468 0.148 1.00 92.62 83 GLY A CA 1
ATOM 605 C C . GLY A 1 83 ? 4.409 -0.276 1.370 1.00 92.62 83 GLY A C 1
ATOM 606 O O . GLY A 1 83 ? 4.371 -1.500 1.361 1.00 92.62 83 GLY A O 1
ATOM 607 N N . THR A 1 84 ? 3.923 0.449 2.384 1.00 96.25 84 THR A N 1
ATOM 608 C CA . THR A 1 84 ? 3.278 -0.151 3.565 1.00 96.25 84 THR A CA 1
ATOM 609 C C . THR A 1 84 ? 1.995 -0.871 3.167 1.00 96.25 84 THR A C 1
ATOM 611 O O . THR A 1 84 ? 1.759 -1.986 3.616 1.00 96.25 84 THR A O 1
ATOM 614 N N . VAL A 1 85 ? 1.196 -0.266 2.280 1.00 97.25 85 VAL A N 1
ATOM 615 C CA . VAL A 1 85 ? -0.011 -0.902 1.731 1.00 97.25 85 VAL A CA 1
ATOM 616 C C . VAL A 1 85 ? 0.356 -2.217 1.038 1.00 97.25 85 VAL A C 1
ATOM 618 O O . VAL A 1 85 ? -0.264 -3.243 1.297 1.00 97.25 85 VAL A O 1
ATOM 621 N N . ASN A 1 86 ? 1.402 -2.220 0.207 1.00 97.00 86 ASN A N 1
ATOM 622 C CA . ASN A 1 86 ? 1.859 -3.431 -0.467 1.00 97.00 86 ASN A CA 1
ATOM 623 C C . ASN A 1 86 ? 2.366 -4.508 0.505 1.00 97.00 86 ASN A C 1
ATOM 625 O O . ASN A 1 86 ? 2.088 -5.686 0.287 1.00 97.00 86 ASN A O 1
ATOM 629 N N . GLU A 1 87 ? 3.093 -4.133 1.559 1.00 98.44 87 GLU A N 1
ATOM 630 C CA . GLU A 1 87 ? 3.521 -5.082 2.591 1.00 98.44 87 GLU A CA 1
ATOM 631 C C . GLU A 1 87 ? 2.317 -5.720 3.298 1.00 98.44 87 GLU A C 1
ATOM 633 O O . GLU A 1 87 ? 2.256 -6.944 3.394 1.00 98.44 87 GLU A O 1
ATOM 638 N N . VAL A 1 88 ? 1.325 -4.921 3.707 1.00 98.62 88 VAL A N 1
ATOM 639 C CA . VAL A 1 88 ? 0.103 -5.443 4.339 1.00 98.62 88 VAL A CA 1
ATOM 640 C C . VAL A 1 88 ? -0.626 -6.415 3.413 1.00 98.62 88 VAL A C 1
ATOM 642 O O . VAL A 1 88 ? -0.949 -7.518 3.840 1.00 98.62 88 VAL A O 1
ATOM 645 N N . VAL A 1 89 ? -0.818 -6.058 2.138 1.00 98.00 89 VAL A N 1
ATOM 646 C CA . VAL A 1 89 ? -1.461 -6.932 1.135 1.00 98.00 89 VAL A CA 1
ATOM 647 C C . VAL A 1 89 ? -0.772 -8.285 1.042 1.00 98.00 89 VAL A C 1
ATOM 649 O O . VAL A 1 89 ? -1.440 -9.308 1.020 1.00 98.00 89 VAL A O 1
ATOM 652 N N . ASN A 1 90 ? 0.562 -8.310 1.026 1.00 98.44 90 ASN A N 1
ATOM 653 C CA . ASN A 1 90 ? 1.315 -9.565 0.973 1.00 98.44 90 ASN A CA 1
ATOM 654 C C . ASN A 1 90 ? 1.196 -10.395 2.266 1.00 98.44 90 ASN A C 1
ATOM 656 O O . ASN A 1 90 ? 1.487 -11.589 2.244 1.00 98.44 90 ASN A O 1
ATOM 660 N N . GLY A 1 91 ? 0.783 -9.790 3.383 1.00 98.25 91 GLY A N 1
ATOM 661 C CA . GLY A 1 91 ? 0.477 -10.498 4.626 1.00 98.25 91 GLY A CA 1
ATOM 662 C C . GLY A 1 91 ? -0.933 -11.095 4.672 1.00 98.25 91 GLY A C 1
ATOM 663 O O . GLY A 1 91 ? -1.111 -12.136 5.295 1.00 98.25 91 GLY A O 1
ATOM 664 N N . ILE A 1 92 ? -1.913 -10.474 4.001 1.00 98.12 92 ILE A N 1
ATOM 665 C CA . ILE A 1 92 ? -3.339 -10.868 4.067 1.00 98.12 92 ILE A CA 1
ATOM 666 C C . ILE A 1 92 ? -3.926 -11.411 2.757 1.00 98.12 92 ILE A C 1
ATOM 668 O O . ILE A 1 92 ? -5.112 -11.746 2.721 1.00 98.12 92 ILE A O 1
ATOM 672 N N . ALA A 1 93 ? -3.149 -11.487 1.674 1.00 97.12 93 ALA A N 1
ATOM 673 C CA . ALA A 1 93 ? -3.621 -12.017 0.396 1.00 97.12 93 ALA A CA 1
ATOM 674 C C . ALA A 1 93 ? -4.253 -13.409 0.577 1.00 97.12 93 ALA A C 1
ATOM 676 O O . ALA A 1 93 ? -3.704 -14.266 1.267 1.00 97.12 93 ALA A O 1
ATOM 677 N N . HIS A 1 94 ? -5.414 -13.620 -0.050 1.00 95.50 94 HIS A N 1
ATOM 678 C CA . HIS A 1 94 ? -6.214 -14.850 0.048 1.00 95.50 94 HIS A CA 1
ATOM 679 C C . HIS A 1 94 ? -6.726 -15.205 1.458 1.00 95.50 94 HIS A C 1
ATOM 681 O O . HIS A 1 94 ? -7.130 -16.342 1.701 1.00 95.50 94 HIS A O 1
ATOM 687 N N . THR A 1 95 ? -6.763 -14.242 2.380 1.00 96.75 95 THR A N 1
ATOM 688 C CA . THR A 1 95 ? -7.424 -14.383 3.687 1.00 96.75 95 THR A CA 1
ATOM 689 C C . THR A 1 95 ? -8.781 -13.670 3.689 1.00 96.75 95 THR A C 1
ATOM 691 O O . THR A 1 95 ? -9.159 -13.026 2.712 1.00 96.75 95 THR A O 1
ATOM 694 N N . ARG A 1 96 ? -9.542 -13.791 4.786 1.00 94.56 96 ARG A N 1
ATOM 695 C CA . ARG A 1 96 ? -10.799 -13.042 4.977 1.00 94.56 96 ARG A CA 1
ATOM 696 C C . ARG A 1 96 ? -10.597 -11.652 5.580 1.00 94.56 96 ARG A C 1
ATOM 698 O O . ARG A 1 96 ? -11.550 -10.885 5.642 1.00 94.56 96 ARG A O 1
ATOM 705 N N . THR A 1 97 ? -9.389 -11.342 6.036 1.00 97.31 97 THR A N 1
ATOM 706 C CA . THR A 1 97 ? -9.073 -10.059 6.657 1.00 97.31 97 THR A CA 1
ATOM 707 C C . THR A 1 97 ? -9.028 -8.974 5.591 1.00 97.31 97 THR A C 1
ATOM 709 O O . THR A 1 97 ? -8.290 -9.087 4.611 1.00 97.31 97 THR A O 1
ATOM 712 N N . ALA A 1 98 ? -9.822 -7.922 5.770 1.00 97.00 98 ALA A N 1
ATOM 713 C CA . ALA A 1 98 ? -9.902 -6.828 4.812 1.00 97.00 98 ALA A CA 1
ATOM 714 C C . ALA A 1 98 ? -8.719 -5.853 4.954 1.00 97.00 98 ALA A C 1
ATOM 716 O O . ALA A 1 98 ? -8.088 -5.750 6.007 1.00 97.00 98 ALA A O 1
ATOM 717 N N . LEU A 1 99 ? -8.457 -5.089 3.891 1.00 97.44 99 LEU A N 1
ATOM 718 C CA . LEU A 1 99 ? -7.492 -3.990 3.875 1.00 97.44 99 LEU A CA 1
ATOM 719 C C . LEU A 1 99 ? -8.205 -2.639 3.987 1.00 97.44 99 LEU A C 1
ATOM 721 O O . LEU A 1 99 ? -9.093 -2.335 3.194 1.00 97.44 99 LEU A O 1
ATOM 725 N N . ALA A 1 100 ? -7.715 -1.778 4.872 1.00 96.56 100 ALA A N 1
ATOM 726 C CA . ALA A 1 100 ? -7.975 -0.338 4.867 1.00 96.56 100 ALA A CA 1
ATOM 727 C C . ALA A 1 100 ? -6.656 0.443 4.803 1.00 96.56 100 ALA A C 1
ATOM 729 O O . ALA A 1 100 ? -5.589 -0.097 5.095 1.00 96.56 100 ALA A O 1
ATOM 730 N N . VAL A 1 101 ? -6.704 1.724 4.427 1.00 96.19 101 VAL A N 1
ATOM 731 C CA . VAL A 1 101 ? -5.497 2.557 4.299 1.00 96.19 101 VAL A CA 1
ATOM 732 C C . VAL A 1 101 ? -5.707 3.928 4.924 1.00 96.19 101 VAL A C 1
ATOM 734 O O . VAL A 1 101 ? -6.669 4.619 4.597 1.00 96.19 101 VAL A O 1
ATOM 737 N N . LEU A 1 102 ? -4.764 4.337 5.775 1.00 95.50 102 LEU A N 1
ATOM 738 C CA . LEU A 1 102 ? -4.665 5.703 6.282 1.00 95.50 102 LEU A CA 1
ATOM 739 C C . LEU A 1 102 ? -3.485 6.413 5.592 1.00 95.50 102 LEU A C 1
ATOM 741 O O . LEU A 1 102 ? -2.344 5.951 5.706 1.00 95.50 102 LEU A O 1
ATOM 745 N N . PRO A 1 103 ? -3.733 7.515 4.858 1.00 93.12 103 PRO A N 1
ATOM 746 C CA . PRO A 1 103 ? -2.728 8.204 4.050 1.00 93.12 103 PRO A CA 1
ATOM 747 C C . PRO A 1 103 ? -1.707 8.962 4.907 1.00 93.12 103 PRO A C 1
ATOM 749 O O . PRO A 1 103 ? -1.872 10.144 5.184 1.00 93.12 103 PRO A O 1
ATOM 752 N N . VAL A 1 104 ? -0.602 8.310 5.270 1.00 90.88 104 VAL A N 1
ATOM 753 C CA . VAL A 1 104 ? 0.559 8.979 5.905 1.00 90.88 104 VAL A CA 1
ATOM 754 C C . VAL A 1 104 ? 1.819 8.923 5.032 1.00 90.88 104 VAL A C 1
ATOM 756 O O . VAL A 1 104 ? 2.897 9.367 5.426 1.00 90.88 104 VAL A O 1
ATOM 759 N N . GLY A 1 105 ? 1.720 8.374 3.819 1.00 86.31 105 GLY A N 1
ATOM 760 C CA . GLY A 1 105 ? 2.790 8.380 2.826 1.00 86.31 105 GLY A CA 1
ATOM 761 C C . GLY A 1 105 ? 2.845 9.652 1.981 1.00 86.31 105 GLY A C 1
ATOM 762 O O . GLY A 1 105 ? 1.963 10.502 2.029 1.00 86.31 105 GLY A O 1
ATOM 763 N N . THR A 1 106 ? 3.891 9.763 1.158 1.00 82.44 106 THR A N 1
ATOM 764 C CA . THR A 1 106 ? 4.080 10.901 0.242 1.00 82.44 106 THR A CA 1
ATOM 765 C C . THR A 1 106 ? 3.256 10.772 -1.047 1.00 82.44 106 THR A C 1
ATOM 767 O O . THR A 1 106 ? 2.720 11.759 -1.539 1.00 82.44 106 THR A O 1
ATOM 770 N N . GLY A 1 107 ? 3.180 9.563 -1.624 1.00 81.75 107 GLY A N 1
ATOM 771 C CA . GLY A 1 107 ? 2.497 9.307 -2.903 1.00 81.75 107 GLY A CA 1
ATOM 772 C C . GLY A 1 107 ? 1.000 9.049 -2.735 1.00 81.75 107 GLY A C 1
ATOM 773 O O . GLY A 1 107 ? 0.175 9.746 -3.332 1.00 81.75 107 GLY A O 1
ATOM 774 N N . ASN A 1 108 ? 0.671 8.071 -1.883 1.00 90.56 108 ASN A N 1
ATOM 775 C CA . ASN A 1 108 ? -0.688 7.615 -1.574 1.00 90.56 108 ASN A CA 1
ATOM 776 C C . ASN A 1 108 ? -1.490 7.322 -2.849 1.00 90.56 108 ASN A C 1
ATOM 778 O O . ASN A 1 108 ? -2.657 7.698 -2.963 1.00 90.56 108 ASN A O 1
ATOM 782 N N . VAL A 1 109 ? -0.844 6.680 -3.825 1.00 92.38 109 VAL A N 1
ATOM 783 C CA . VAL A 1 109 ? -1.442 6.343 -5.121 1.00 92.38 109 VAL A CA 1
ATOM 784 C C . VAL A 1 109 ? -2.684 5.484 -4.920 1.00 92.38 109 VAL A C 1
ATOM 786 O O . VAL A 1 109 ? -3.708 5.780 -5.523 1.00 92.38 109 VAL A O 1
ATOM 789 N N . TRP A 1 110 ? -2.640 4.501 -4.018 1.00 94.56 110 TRP A N 1
ATOM 790 C CA . TRP A 1 110 ? -3.806 3.668 -3.706 1.00 94.56 110 TRP A CA 1
ATOM 791 C C . TRP A 1 110 ? -4.996 4.475 -3.167 1.00 94.56 110 TRP A C 1
ATOM 793 O O . TRP A 1 110 ? -6.123 4.320 -3.622 1.00 94.56 110 TRP A O 1
ATOM 803 N N . VAL A 1 111 ? -4.743 5.404 -2.242 1.00 94.06 111 VAL A N 1
ATOM 804 C CA . VAL A 1 111 ? -5.784 6.281 -1.673 1.00 94.06 111 VAL A CA 1
ATOM 805 C C . VAL A 1 111 ? -6.386 7.174 -2.762 1.00 94.06 111 VAL A C 1
ATOM 807 O O . VAL A 1 111 ? -7.600 7.360 -2.806 1.00 94.06 111 VAL A O 1
ATOM 810 N N . ARG A 1 112 ? -5.556 7.675 -3.687 1.00 93.31 112 ARG A N 1
ATOM 811 C CA . ARG A 1 112 ? -6.001 8.455 -4.854 1.00 93.31 112 ARG A CA 1
ATOM 812 C C . ARG A 1 112 ? -6.813 7.621 -5.841 1.00 93.31 112 ARG A C 1
ATOM 814 O O . ARG A 1 112 ? -7.814 8.119 -6.347 1.00 93.31 112 ARG A O 1
ATOM 821 N N . GLU A 1 113 ? -6.409 6.378 -6.092 1.00 91.88 113 GLU A N 1
ATOM 822 C CA . GLU A 1 113 ? -7.124 5.434 -6.960 1.00 91.88 113 GLU A CA 1
ATOM 823 C C . GLU A 1 113 ? -8.543 5.190 -6.435 1.00 91.88 113 GLU A C 1
ATOM 825 O O . GLU A 1 113 ? -9.514 5.309 -7.181 1.00 91.88 113 GLU A O 1
ATOM 830 N N . LEU A 1 114 ? -8.666 4.962 -5.124 1.00 91.44 114 LEU A N 1
ATOM 831 C CA . LEU A 1 114 ? -9.948 4.788 -4.440 1.00 91.44 114 LEU A CA 1
ATOM 832 C C . LEU A 1 114 ? -10.712 6.101 -4.206 1.00 91.44 114 LEU A C 1
ATOM 834 O O . LEU A 1 114 ? -11.828 6.075 -3.693 1.00 91.44 114 LEU A O 1
ATOM 838 N N . LYS A 1 115 ? -10.131 7.251 -4.579 1.00 92.44 115 LYS A N 1
ATOM 839 C CA . LYS A 1 115 ? -10.688 8.598 -4.362 1.00 92.44 115 LYS A CA 1
ATOM 840 C C . LYS A 1 115 ? -11.025 8.888 -2.895 1.00 92.44 115 LYS A C 1
ATOM 842 O O . LYS A 1 115 ? -11.959 9.632 -2.600 1.00 92.44 115 LYS A O 1
ATOM 847 N N . LEU A 1 116 ? -10.252 8.312 -1.981 1.00 93.31 116 LEU A N 1
ATOM 848 C CA . LEU A 1 116 ? -10.380 8.561 -0.553 1.00 93.31 116 LEU A CA 1
ATOM 849 C C . LEU A 1 116 ? -9.747 9.915 -0.180 1.00 93.31 116 LEU A C 1
ATOM 851 O O . LEU A 1 116 ? -8.813 10.373 -0.852 1.00 93.31 116 LEU A O 1
ATOM 855 N N . PRO A 1 117 ? -10.215 10.561 0.903 1.00 93.81 117 PRO A N 1
ATOM 856 C CA . PRO A 1 117 ? -9.558 11.741 1.450 1.00 93.81 117 PRO A CA 1
ATOM 857 C C . PRO A 1 117 ? -8.083 11.481 1.779 1.00 93.81 117 PRO A C 1
ATOM 859 O O . PRO A 1 117 ? -7.708 10.389 2.194 1.00 93.81 117 PRO A O 1
ATOM 862 N N . LEU A 1 118 ? -7.237 12.506 1.630 1.00 90.94 118 LEU A N 1
ATOM 863 C CA . LEU A 1 118 ? -5.794 12.409 1.900 1.00 90.94 118 LEU A CA 1
ATOM 864 C C . LEU A 1 118 ? -5.412 12.703 3.358 1.00 90.94 118 LEU A C 1
ATOM 866 O O . LEU A 1 118 ? -4.237 12.608 3.698 1.00 90.94 118 LEU A O 1
ATOM 870 N N . ARG A 1 119 ? -6.381 13.059 4.206 1.00 91.25 119 ARG A N 1
ATOM 871 C CA . ARG A 1 119 ? -6.191 13.216 5.651 1.00 91.25 119 ARG A CA 1
ATOM 872 C C . ARG A 1 119 ? -6.591 11.918 6.362 1.00 91.25 119 ARG A C 1
ATOM 874 O O . ARG A 1 119 ? -7.684 11.426 6.077 1.00 91.25 119 ARG A O 1
ATOM 881 N N . PRO A 1 120 ? -5.785 11.383 7.299 1.00 93.25 120 PRO A N 1
ATOM 882 C CA . PRO A 1 120 ? -6.072 10.119 7.980 1.00 93.25 120 PRO A CA 1
ATOM 883 C C . PRO A 1 120 ? -7.464 10.037 8.613 1.00 93.25 120 PRO A C 1
ATOM 885 O O . PRO A 1 120 ? -8.187 9.081 8.349 1.00 93.25 120 PRO A O 1
ATOM 888 N N . LEU A 1 121 ? -7.879 11.049 9.380 1.00 93.00 121 LEU A N 1
ATOM 889 C CA . LEU A 1 121 ? -9.196 11.060 10.030 1.00 93.00 121 LEU A CA 1
ATOM 890 C C . LEU A 1 121 ? -10.360 11.066 9.023 1.00 93.00 121 LEU A C 1
ATOM 892 O O . LEU A 1 121 ? -11.342 10.343 9.189 1.00 93.00 121 LEU A O 1
ATOM 896 N N . ASP A 1 122 ? -10.237 11.846 7.951 1.00 93.75 122 ASP A N 1
ATOM 897 C CA . ASP A 1 122 ? -11.277 11.947 6.924 1.00 93.75 122 ASP A CA 1
ATOM 898 C C . ASP A 1 122 ? -11.372 10.635 6.120 1.00 93.75 122 ASP A C 1
ATOM 900 O O . ASP A 1 122 ? -1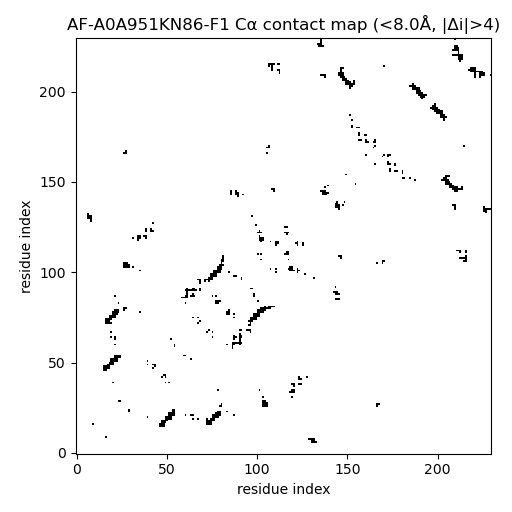2.467 10.171 5.782 1.00 93.75 122 ASP A O 1
ATOM 904 N N . ALA A 1 123 ? -10.226 9.994 5.858 1.00 94.00 123 ALA A N 1
ATOM 905 C CA . ALA A 1 123 ? -10.163 8.668 5.250 1.00 94.00 123 ALA A CA 1
ATOM 906 C C . ALA A 1 123 ? -10.812 7.611 6.153 1.00 94.00 123 ALA A C 1
ATOM 908 O O . ALA A 1 123 ? -11.637 6.836 5.677 1.00 94.00 123 ALA A O 1
ATOM 909 N N . ALA A 1 124 ? -10.508 7.616 7.453 1.00 93.31 124 ALA A N 1
ATOM 910 C CA . ALA A 1 124 ? -11.093 6.696 8.428 1.00 93.31 124 ALA A CA 1
ATOM 911 C C . ALA A 1 124 ? -12.616 6.850 8.538 1.00 93.31 124 ALA A C 1
ATOM 913 O O . ALA A 1 124 ? -13.339 5.853 8.536 1.00 93.31 124 ALA A O 1
ATOM 914 N N . THR A 1 125 ? -13.105 8.094 8.553 1.00 92.06 125 THR A N 1
ATOM 915 C CA . THR A 1 125 ? -14.543 8.403 8.521 1.00 92.06 125 THR A CA 1
ATOM 916 C C . THR A 1 125 ? -15.199 7.826 7.264 1.00 92.06 125 THR A C 1
ATOM 918 O O . THR A 1 125 ? -16.225 7.156 7.350 1.00 92.06 125 THR A O 1
ATOM 921 N N . SER A 1 126 ? -14.577 8.024 6.096 1.00 91.62 126 SER A N 1
ATOM 922 C CA . SER A 1 126 ? -15.087 7.503 4.817 1.00 91.62 126 SER A CA 1
ATOM 923 C C . SER A 1 126 ? -15.106 5.971 4.781 1.00 91.62 126 SER A C 1
ATOM 925 O O . SER A 1 126 ? -16.051 5.373 4.275 1.00 91.62 126 SER A O 1
ATOM 927 N N . LEU A 1 127 ? -14.076 5.333 5.341 1.00 89.62 127 LEU A N 1
ATOM 928 C CA . LEU A 1 127 ? -13.953 3.878 5.426 1.00 89.62 127 LEU A CA 1
ATOM 929 C C . LEU A 1 127 ? -14.971 3.258 6.392 1.00 89.62 127 LEU A C 1
ATOM 931 O O . LEU A 1 127 ? -15.489 2.185 6.100 1.00 89.62 127 LEU A O 1
ATOM 935 N N . GLY A 1 128 ? -15.298 3.936 7.497 1.00 84.25 128 GLY A N 1
ATOM 936 C CA . GLY A 1 128 ? -16.312 3.473 8.454 1.00 84.25 128 GLY A CA 1
ATOM 937 C C . GLY A 1 128 ? -17.717 3.368 7.849 1.00 84.25 128 GLY A C 1
ATOM 938 O O . GLY A 1 128 ? -18.487 2.498 8.236 1.00 84.25 128 GLY A O 1
ATOM 939 N N . ALA A 1 129 ? -18.026 4.204 6.853 1.00 79.94 129 ALA A N 1
ATOM 940 C CA . ALA A 1 129 ? -19.264 4.140 6.071 1.00 79.94 129 ALA A CA 1
ATOM 941 C C . ALA A 1 129 ? -19.134 3.303 4.779 1.00 79.94 129 ALA A C 1
ATOM 943 O O . ALA A 1 129 ? -20.065 3.250 3.973 1.00 79.94 129 ALA A O 1
ATOM 944 N N . GLY A 1 130 ? -17.964 2.705 4.542 1.00 81.38 130 GLY A N 1
ATOM 945 C CA . GLY A 1 130 ? -17.645 1.972 3.324 1.00 81.38 130 GLY A CA 1
ATOM 946 C C . GLY A 1 130 ? -18.231 0.560 3.278 1.00 81.38 130 GLY A C 1
ATOM 947 O O . GLY A 1 130 ? -18.850 0.073 4.221 1.00 81.38 130 GLY A O 1
ATOM 948 N N . HIS A 1 131 ? -17.993 -0.114 2.155 1.00 86.38 131 HIS A N 1
ATOM 949 C CA . HIS A 1 131 ? -18.327 -1.521 1.945 1.00 86.38 131 HIS A CA 1
ATOM 950 C C . HIS A 1 131 ? -17.064 -2.308 1.589 1.00 86.38 131 HIS A C 1
ATOM 952 O O . HIS A 1 131 ? -16.106 -1.757 1.041 1.00 86.38 131 HIS A O 1
ATOM 958 N N . ILE A 1 132 ? -17.069 -3.600 1.903 1.00 90.88 132 ILE A N 1
ATOM 959 C CA . ILE A 1 132 ? -15.980 -4.511 1.550 1.00 90.88 132 ILE A CA 1
ATOM 960 C C . ILE A 1 132 ? -16.167 -4.953 0.100 1.00 90.88 132 ILE A C 1
ATOM 962 O O . ILE A 1 132 ? -17.269 -5.315 -0.314 1.00 90.88 132 ILE A O 1
ATOM 966 N N . VAL A 1 133 ? -15.076 -4.947 -0.660 1.00 91.94 133 VAL A N 1
ATOM 967 C CA . VAL A 1 133 ? -15.025 -5.467 -2.028 1.00 91.94 133 VAL A CA 1
ATOM 968 C C . VAL A 1 133 ? -13.864 -6.442 -2.160 1.00 91.94 133 VAL A C 1
ATOM 970 O O . VAL A 1 133 ? -12.793 -6.220 -1.596 1.00 91.94 133 VAL A O 1
ATOM 973 N N . ASN A 1 134 ? -14.075 -7.514 -2.920 1.00 93.38 134 ASN A N 1
ATOM 974 C CA . ASN A 1 134 ? -12.982 -8.379 -3.350 1.00 93.38 134 ASN A CA 1
ATOM 975 C C . ASN A 1 134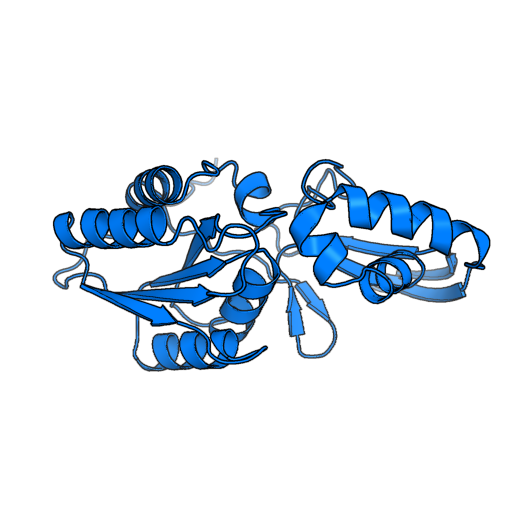 ? -12.233 -7.681 -4.482 1.00 93.38 134 ASN A C 1
ATOM 977 O O . ASN A 1 134 ? -12.871 -7.135 -5.379 1.00 93.38 134 ASN A O 1
ATOM 981 N N . LEU A 1 135 ? -10.904 -7.701 -4.418 1.00 93.12 135 LEU A N 1
ATOM 982 C CA . LEU A 1 135 ? -10.029 -7.058 -5.390 1.00 93.12 135 LEU A CA 1
ATOM 983 C C . LEU A 1 135 ? -9.082 -8.085 -6.001 1.00 93.12 135 LEU A C 1
ATOM 985 O O . LEU A 1 135 ? -8.591 -8.976 -5.302 1.00 93.12 135 LEU A O 1
ATOM 989 N N . ASP A 1 136 ? -8.782 -7.897 -7.275 1.00 94.81 136 ASP A N 1
ATOM 990 C CA . ASP A 1 136 ? -7.747 -8.630 -7.978 1.00 94.81 136 ASP A CA 1
ATOM 991 C C . ASP A 1 136 ? -6.367 -8.163 -7.520 1.00 94.81 136 ASP A C 1
ATOM 993 O O . ASP A 1 136 ? -6.128 -6.985 -7.218 1.00 94.81 136 ASP A O 1
ATOM 997 N N . LEU A 1 137 ? -5.444 -9.119 -7.451 1.00 96.12 137 LEU A N 1
ATOM 998 C CA . LEU A 1 137 ? -4.049 -8.884 -7.119 1.00 96.12 137 LEU A CA 1
ATOM 999 C C . LEU A 1 137 ? -3.186 -9.343 -8.283 1.00 96.12 137 LEU A C 1
ATOM 1001 O O . LEU A 1 137 ? -3.206 -10.512 -8.666 1.00 96.12 137 LEU A O 1
ATOM 1005 N N . GLY A 1 138 ? -2.349 -8.440 -8.783 1.00 95.62 138 GLY A N 1
ATOM 1006 C CA . GLY A 1 138 ? -1.275 -8.836 -9.676 1.00 95.62 138 GLY A CA 1
ATOM 1007 C C . GLY A 1 138 ? -0.195 -9.590 -8.901 1.00 95.62 138 GLY A C 1
ATOM 1008 O O . GLY A 1 138 ? 0.078 -9.275 -7.742 1.00 95.62 138 GLY A O 1
ATOM 1009 N N . MET A 1 139 ? 0.454 -10.568 -9.531 1.00 95.94 139 MET A N 1
ATOM 1010 C CA . MET A 1 139 ? 1.547 -11.333 -8.924 1.00 95.94 139 MET A CA 1
ATOM 1011 C C . MET A 1 139 ? 2.790 -11.290 -9.814 1.00 95.94 139 MET A C 1
ATOM 1013 O O . MET A 1 139 ? 2.729 -11.559 -11.013 1.00 95.94 139 MET A O 1
ATOM 1017 N N . ALA A 1 140 ? 3.934 -10.944 -9.224 1.00 93.94 140 ALA A N 1
ATOM 1018 C CA . ALA A 1 140 ? 5.235 -10.935 -9.880 1.00 93.94 140 ALA A CA 1
ATOM 1019 C C . ALA A 1 140 ? 6.206 -11.831 -9.098 1.00 93.94 140 ALA A C 1
ATOM 1021 O O . ALA A 1 140 ? 6.635 -11.492 -7.992 1.00 93.94 140 ALA A O 1
ATOM 1022 N N . GLY A 1 141 ? 6.550 -12.987 -9.673 1.00 93.19 141 GLY A N 1
ATOM 1023 C CA . GLY A 1 141 ? 7.230 -14.045 -8.924 1.00 93.19 141 GLY A CA 1
ATOM 1024 C C . GLY A 1 141 ? 6.317 -14.555 -7.810 1.00 93.19 141 GLY A C 1
ATOM 1025 O O . GLY A 1 141 ? 5.222 -15.020 -8.095 1.00 93.19 141 GLY A O 1
ATOM 1026 N N . GLU A 1 142 ? 6.750 -14.410 -6.558 1.00 93.56 142 GLU A N 1
ATOM 1027 C CA . GLU A 1 142 ? 5.985 -14.800 -5.360 1.00 93.56 142 GLU A CA 1
ATOM 1028 C C . GLU A 1 142 ? 5.349 -13.602 -4.632 1.00 93.56 142 GLU A C 1
ATOM 1030 O O . GLU A 1 142 ? 4.787 -13.754 -3.550 1.00 93.56 142 GLU A O 1
ATOM 1035 N N . ARG A 1 143 ? 5.464 -12.386 -5.186 1.00 95.06 143 ARG A N 1
ATOM 1036 C CA . ARG A 1 143 ? 5.017 -11.151 -4.530 1.00 95.06 143 ARG A CA 1
ATOM 1037 C C . ARG A 1 143 ? 3.790 -10.567 -5.217 1.00 95.06 143 ARG A C 1
ATOM 1039 O O . ARG A 1 143 ? 3.802 -10.342 -6.428 1.00 95.06 143 ARG A O 1
ATOM 1046 N N . TYR A 1 144 ? 2.784 -10.219 -4.424 1.00 97.25 144 TYR A N 1
ATOM 1047 C CA . TYR A 1 144 ? 1.581 -9.537 -4.890 1.00 97.25 144 TYR A CA 1
ATOM 1048 C C . TYR A 1 144 ? 1.778 -8.020 -5.014 1.00 97.25 144 TYR A C 1
ATOM 1050 O O . TYR A 1 144 ? 2.522 -7.397 -4.242 1.00 97.25 144 TYR A O 1
ATOM 1058 N N . PHE A 1 145 ? 1.059 -7.401 -5.948 1.00 95.38 145 PHE A N 1
ATOM 1059 C CA . PHE A 1 145 ? 0.957 -5.956 -6.121 1.00 95.38 145 PHE A CA 1
ATOM 1060 C C . PHE A 1 145 ? -0.492 -5.511 -6.363 1.00 95.38 145 PHE A C 1
ATOM 1062 O O . PHE A 1 145 ? -1.246 -6.163 -7.073 1.00 95.38 145 PHE A O 1
ATOM 1069 N N . LEU A 1 146 ? -0.861 -4.363 -5.778 1.00 93.50 146 LEU A N 1
ATOM 1070 C CA . LEU A 1 146 ? -2.173 -3.728 -5.977 1.00 93.50 146 LEU A CA 1
ATOM 1071 C C . LEU A 1 146 ? -2.197 -2.750 -7.148 1.00 93.50 146 LEU A C 1
ATOM 1073 O O . LEU A 1 146 ? -3.230 -2.575 -7.779 1.00 93.50 146 LEU A O 1
ATOM 1077 N N . LEU A 1 147 ? -1.081 -2.055 -7.371 1.00 93.62 147 LEU A N 1
ATOM 1078 C CA . LEU A 1 147 ? -1.019 -0.934 -8.303 1.00 93.62 147 LEU A CA 1
ATOM 1079 C C . LEU A 1 147 ? -0.465 -1.394 -9.645 1.00 93.62 147 LEU A C 1
ATOM 1081 O O . LEU A 1 147 ? -1.186 -1.491 -10.632 1.00 93.62 147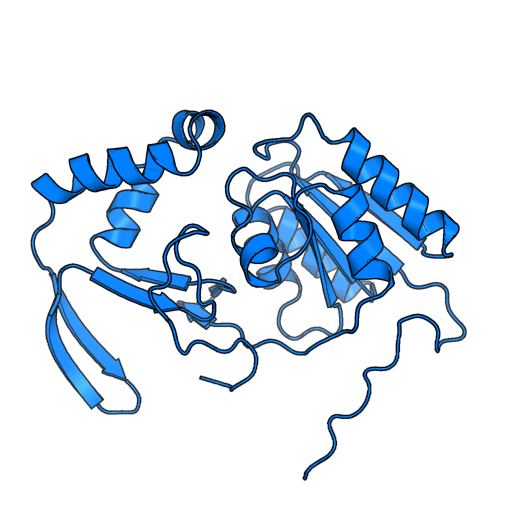 LEU A O 1
ATOM 1085 N N . MET A 1 148 ? 0.834 -1.688 -9.675 1.00 92.19 148 MET A N 1
ATOM 1086 C CA . MET A 1 148 ? 1.548 -2.008 -10.902 1.00 92.19 148 MET A CA 1
ATOM 1087 C C . MET A 1 148 ? 2.885 -2.682 -10.645 1.00 92.19 148 MET A C 1
ATOM 1089 O O . MET A 1 148 ? 3.514 -2.480 -9.603 1.00 92.19 148 MET A O 1
ATOM 1093 N N . ALA A 1 149 ? 3.329 -3.422 -11.653 1.00 91.56 149 ALA A N 1
ATOM 1094 C CA . ALA A 1 149 ? 4.678 -3.927 -11.801 1.00 91.56 149 ALA A CA 1
ATOM 1095 C C . ALA A 1 149 ? 5.290 -3.362 -13.088 1.00 91.56 149 ALA A C 1
ATOM 1097 O O . ALA A 1 149 ? 4.641 -3.316 -14.135 1.00 91.56 149 ALA A O 1
ATOM 1098 N N . GLY A 1 150 ? 6.552 -2.948 -13.014 1.00 89.44 150 GLY A N 1
ATOM 1099 C CA . GLY A 1 150 ? 7.280 -2.413 -14.156 1.00 89.44 150 GLY A CA 1
ATOM 1100 C C . GLY A 1 150 ? 8.601 -3.128 -14.404 1.00 89.44 150 GLY A C 1
ATOM 1101 O O . GLY A 1 150 ? 9.260 -3.621 -13.487 1.00 89.44 150 GLY A O 1
ATOM 1102 N N . VAL A 1 151 ? 8.987 -3.194 -15.675 1.00 87.25 151 VAL A N 1
ATOM 1103 C CA . VAL A 1 151 ? 10.238 -3.791 -16.159 1.00 87.25 151 VAL A CA 1
ATOM 1104 C C . VAL A 1 151 ? 10.935 -2.800 -17.085 1.00 87.25 151 VAL A C 1
ATOM 1106 O O . VAL A 1 151 ? 10.285 -2.085 -17.846 1.00 87.25 151 VAL A O 1
ATOM 1109 N N . GLY A 1 152 ? 12.268 -2.784 -17.061 1.00 85.81 152 GLY A N 1
ATOM 1110 C CA . GLY A 1 152 ? 13.079 -1.911 -17.910 1.00 85.81 152 GLY A CA 1
ATOM 1111 C C . GLY A 1 152 ? 13.241 -0.522 -17.302 1.00 85.81 152 GLY A C 1
ATOM 1112 O O . GLY A 1 152 ? 13.598 -0.407 -16.129 1.00 85.81 152 GLY A O 1
ATOM 1113 N N . PHE A 1 153 ? 12.996 0.519 -18.101 1.00 83.31 153 PHE A N 1
ATOM 1114 C CA . PHE A 1 153 ? 13.185 1.915 -17.698 1.00 83.31 153 PHE A CA 1
ATOM 1115 C C . PHE A 1 153 ? 12.492 2.266 -16.371 1.00 83.31 153 PHE A C 1
ATOM 1117 O O . PHE A 1 153 ? 13.126 2.834 -15.489 1.00 83.31 153 PHE A O 1
ATOM 1124 N N . ASP A 1 154 ? 11.239 1.844 -16.188 1.00 81.12 154 ASP A N 1
ATOM 1125 C CA . ASP A 1 154 ? 10.467 2.058 -14.955 1.00 81.12 154 ASP A CA 1
ATOM 1126 C C . ASP A 1 154 ? 11.185 1.538 -13.692 1.00 81.12 154 ASP A C 1
ATOM 1128 O O . ASP A 1 154 ? 11.390 2.261 -12.709 1.00 81.12 154 ASP A O 1
ATOM 1132 N N . ALA A 1 155 ? 11.642 0.286 -13.752 1.00 76.94 155 ALA A N 1
ATOM 1133 C CA . ALA A 1 155 ? 12.336 -0.363 -12.649 1.00 76.94 155 ALA A CA 1
ATOM 1134 C C . ALA A 1 155 ? 13.701 0.287 -12.369 1.00 76.94 155 ALA A C 1
ATOM 1136 O O . ALA A 1 155 ? 14.129 0.356 -11.214 1.00 76.94 155 ALA A O 1
ATOM 1137 N N . ALA A 1 156 ? 14.384 0.773 -13.413 1.00 80.00 156 ALA A N 1
ATOM 1138 C CA . ALA A 1 156 ? 15.650 1.488 -13.284 1.00 80.00 156 ALA A CA 1
ATOM 1139 C C . ALA A 1 156 ? 15.467 2.827 -12.553 1.00 80.00 156 ALA A C 1
ATOM 1141 O O . ALA A 1 156 ? 16.189 3.091 -11.592 1.00 80.00 156 ALA A O 1
ATOM 1142 N N . VAL A 1 157 ? 14.456 3.614 -12.934 1.00 81.81 157 VAL A N 1
ATOM 1143 C CA . VAL A 1 157 ? 14.119 4.880 -12.263 1.00 81.81 157 VAL A CA 1
ATOM 1144 C C . VAL A 1 157 ? 13.779 4.632 -10.798 1.00 81.81 157 VAL A C 1
ATOM 1146 O O . VAL A 1 157 ? 14.365 5.250 -9.913 1.00 81.81 157 VAL A O 1
ATOM 1149 N N . THR A 1 158 ? 12.891 3.676 -10.519 1.00 80.12 158 THR A N 1
ATOM 1150 C CA . THR A 1 158 ? 12.470 3.359 -9.146 1.00 80.12 158 THR A CA 1
ATOM 1151 C C . THR A 1 158 ? 13.644 2.945 -8.255 1.00 80.12 158 THR A C 1
ATOM 1153 O O . THR A 1 158 ? 13.665 3.295 -7.076 1.00 80.12 158 THR A O 1
ATOM 1156 N N . ARG A 1 159 ? 14.639 2.239 -8.808 1.00 81.06 159 ARG A N 1
ATOM 1157 C CA . ARG A 1 159 ? 15.861 1.843 -8.091 1.00 81.06 159 ARG A CA 1
ATOM 1158 C C . ARG A 1 159 ? 16.819 3.013 -7.851 1.00 81.06 159 ARG A C 1
ATOM 1160 O O . ARG A 1 159 ? 17.501 3.018 -6.833 1.00 81.06 159 ARG A O 1
ATOM 1167 N N . ALA A 1 160 ? 16.890 3.962 -8.781 1.00 81.44 160 ALA A N 1
ATOM 1168 C CA . ALA A 1 160 ? 17.802 5.103 -8.718 1.00 81.44 160 ALA A CA 1
ATOM 1169 C C . ALA A 1 160 ? 17.301 6.243 -7.813 1.00 81.44 160 ALA A C 1
ATOM 1171 O O . ALA A 1 160 ? 18.080 7.110 -7.417 1.00 81.44 160 ALA A O 1
ATOM 1172 N N . VAL A 1 161 ? 16.008 6.262 -7.475 1.00 82.06 161 VAL A N 1
ATOM 1173 C CA . VAL A 1 161 ? 15.438 7.276 -6.583 1.00 82.06 161 VAL A CA 1
ATOM 1174 C C . VAL A 1 161 ? 15.994 7.132 -5.167 1.00 82.06 161 VAL A C 1
ATOM 1176 O O . VAL A 1 161 ? 15.707 6.174 -4.450 1.00 82.06 161 VAL A O 1
ATOM 1179 N N . ASP A 1 162 ? 16.737 8.154 -4.746 1.00 80.25 162 ASP A N 1
ATOM 1180 C CA . ASP A 1 162 ? 17.247 8.279 -3.386 1.00 80.25 162 ASP A CA 1
ATOM 1181 C C . ASP A 1 162 ? 16.097 8.345 -2.350 1.00 80.25 162 ASP A C 1
ATOM 1183 O O . ASP A 1 162 ? 15.154 9.131 -2.517 1.00 80.25 162 ASP A O 1
ATOM 1187 N N . PRO A 1 163 ? 16.151 7.566 -1.251 1.00 77.31 163 PRO A N 1
ATOM 1188 C CA . PRO A 1 163 ? 15.100 7.554 -0.234 1.00 77.31 163 PRO A CA 1
ATOM 1189 C C . PRO A 1 163 ? 14.856 8.897 0.470 1.00 77.31 163 PRO A C 1
ATOM 1191 O O . PRO A 1 163 ? 13.724 9.165 0.888 1.00 77.31 163 PRO A O 1
ATOM 1194 N N . ALA A 1 164 ? 15.877 9.742 0.640 1.00 75.81 164 ALA A N 1
ATOM 1195 C CA . ALA A 1 164 ? 15.716 11.059 1.256 1.00 75.81 164 ALA A CA 1
ATOM 1196 C C . ALA A 1 164 ? 15.061 12.042 0.276 1.00 75.81 164 ALA A C 1
ATOM 1198 O O . ALA A 1 164 ? 14.106 12.734 0.644 1.00 75.81 164 ALA A O 1
ATOM 1199 N N . ALA A 1 165 ? 15.489 12.036 -0.988 1.00 73.69 165 ALA A N 1
ATOM 1200 C CA . ALA A 1 165 ? 14.855 12.795 -2.061 1.00 73.69 165 ALA A CA 1
ATOM 1201 C C . ALA A 1 165 ? 13.393 12.374 -2.256 1.00 73.69 165 ALA A C 1
ATOM 1203 O O . ALA A 1 165 ? 12.519 13.235 -2.326 1.00 73.69 165 ALA A O 1
ATOM 1204 N N . LYS A 1 166 ? 13.097 11.068 -2.248 1.00 77.25 166 LYS A N 1
ATOM 1205 C CA . LYS A 1 166 ? 11.727 10.533 -2.303 1.00 77.25 166 LYS A CA 1
ATOM 1206 C C . LYS A 1 166 ? 10.841 11.099 -1.201 1.00 77.25 166 LYS A C 1
ATOM 1208 O O . LYS A 1 166 ? 9.700 11.465 -1.457 1.00 77.25 166 LYS A O 1
ATOM 1213 N N . ARG A 1 167 ? 11.354 11.161 0.027 1.00 72.94 167 ARG A N 1
ATOM 1214 C CA . ARG A 1 167 ? 10.592 11.646 1.183 1.00 72.94 167 ARG A CA 1
ATOM 1215 C C . ARG A 1 167 ? 10.318 13.144 1.095 1.00 72.94 167 ARG A C 1
ATOM 1217 O O . ARG A 1 167 ? 9.204 13.565 1.372 1.00 72.94 167 ARG A O 1
ATOM 1224 N N . LYS A 1 168 ? 11.323 13.925 0.687 1.00 72.31 168 LYS A N 1
ATOM 1225 C CA . LYS A 1 168 ? 11.259 15.392 0.654 1.00 72.31 168 LYS A CA 1
ATOM 1226 C C . LYS A 1 168 ? 10.541 15.942 -0.578 1.00 72.31 168 LYS A C 1
ATOM 1228 O O . LYS A 1 168 ? 9.815 16.921 -0.479 1.00 72.31 168 LYS A O 1
ATOM 1233 N N . LEU A 1 169 ? 10.787 15.347 -1.743 1.00 71.50 169 LEU A N 1
ATOM 1234 C CA . LEU A 1 169 ? 10.331 15.851 -3.042 1.00 71.50 169 LEU A CA 1
ATOM 1235 C C . LEU A 1 169 ? 9.199 15.005 -3.638 1.00 71.50 169 LEU A C 1
ATOM 1237 O O . LEU A 1 169 ? 8.613 15.396 -4.649 1.00 71.50 169 LEU A O 1
ATOM 1241 N N . GLY A 1 170 ? 8.884 13.852 -3.038 1.00 75.12 170 GLY A N 1
ATOM 1242 C CA . GLY A 1 170 ? 7.791 12.992 -3.472 1.00 75.12 170 GLY A CA 1
ATOM 1243 C C . GLY A 1 170 ? 7.892 12.636 -4.948 1.00 75.12 170 GLY A C 1
ATOM 1244 O O . GLY A 1 170 ? 8.918 12.149 -5.423 1.00 75.12 170 GLY A O 1
ATOM 1245 N N . LEU A 1 171 ? 6.820 12.920 -5.683 1.00 72.62 171 LEU A N 1
ATOM 1246 C CA . LEU A 1 171 ? 6.722 12.651 -7.112 1.00 72.62 171 LEU A CA 1
ATOM 1247 C C . LEU A 1 171 ? 7.785 13.383 -7.955 1.00 72.62 171 LEU A C 1
ATOM 1249 O O . LEU A 1 171 ? 8.241 12.846 -8.963 1.00 72.62 171 LEU A O 1
ATOM 1253 N N . LEU A 1 172 ? 8.238 14.571 -7.543 1.00 70.75 172 LEU A N 1
ATOM 1254 C CA . LEU A 1 172 ? 9.264 15.313 -8.284 1.00 70.75 172 LEU A CA 1
ATOM 1255 C C . LEU A 1 172 ? 10.607 14.573 -8.299 1.00 70.75 172 LEU A C 1
ATOM 1257 O O . LEU A 1 172 ? 11.316 14.635 -9.301 1.00 70.75 172 LEU A O 1
ATOM 1261 N N . ALA A 1 173 ? 10.937 13.824 -7.238 1.00 77.56 173 ALA A N 1
ATOM 1262 C CA . ALA A 1 173 ? 12.137 12.985 -7.222 1.00 77.56 173 ALA A CA 1
ATOM 1263 C C . ALA A 1 173 ? 12.086 11.921 -8.326 1.00 77.56 173 ALA A C 1
ATOM 1265 O O . ALA A 1 173 ? 13.085 11.694 -9.005 1.00 77.56 173 ALA A O 1
ATOM 1266 N N . TYR A 1 174 ? 10.914 11.315 -8.538 1.00 76.12 174 TYR A N 1
ATOM 1267 C CA . TYR A 1 174 ? 10.705 10.334 -9.602 1.00 76.12 174 TYR A CA 1
ATOM 1268 C C . TYR A 1 174 ? 10.827 10.965 -10.990 1.00 76.12 174 TYR A C 1
ATOM 1270 O O . TYR A 1 174 ? 11.475 10.387 -11.854 1.00 76.12 174 TYR A O 1
ATOM 1278 N N . ILE A 1 175 ? 10.271 12.163 -11.201 1.00 76.56 175 ILE A N 1
ATOM 1279 C CA . ILE A 1 175 ? 10.359 12.867 -12.493 1.00 76.56 175 ILE A CA 1
ATOM 1280 C C . ILE A 1 175 ? 11.810 13.241 -12.822 1.00 76.56 175 ILE A C 1
ATOM 1282 O O . ILE A 1 175 ? 12.275 12.992 -13.934 1.00 76.56 175 ILE A O 1
ATOM 1286 N N . VAL A 1 176 ? 12.546 13.809 -11.861 1.00 78.75 176 VAL A N 1
ATOM 1287 C CA . VAL A 1 176 ? 13.959 14.176 -12.058 1.00 78.75 176 VAL A CA 1
ATOM 1288 C C . VAL A 1 176 ? 14.796 12.934 -12.349 1.00 78.75 176 VAL A C 1
ATOM 1290 O O . VAL A 1 176 ? 15.575 12.936 -13.300 1.00 78.75 176 VAL A O 1
ATOM 1293 N N . GLN A 1 177 ? 14.608 11.859 -11.581 1.00 82.00 177 GLN A N 1
ATOM 1294 C CA . GLN A 1 177 ? 15.327 10.610 -11.825 1.00 82.00 177 GLN A CA 1
ATOM 1295 C C . GLN A 1 177 ? 14.965 9.997 -13.174 1.00 82.00 177 GLN A C 1
ATOM 1297 O O . GLN A 1 177 ? 15.866 9.595 -13.898 1.00 82.00 177 GLN A O 1
ATOM 1302 N N . ALA A 1 178 ? 13.695 10.028 -13.582 1.00 79.50 178 ALA A N 1
ATOM 1303 C CA . ALA A 1 178 ? 13.295 9.596 -14.917 1.00 79.50 178 ALA A CA 1
ATOM 1304 C C . ALA A 1 178 ? 14.068 10.342 -16.014 1.00 79.50 178 ALA A C 1
ATOM 1306 O O . ALA A 1 178 ? 14.622 9.706 -16.907 1.00 79.50 178 ALA A O 1
ATOM 1307 N N . LEU A 1 179 ? 14.188 11.669 -15.930 1.00 78.75 179 LEU A N 1
ATOM 1308 C CA . LEU A 1 179 ? 14.951 12.451 -16.911 1.00 78.75 179 LEU A CA 1
ATOM 1309 C C . LEU A 1 179 ? 16.440 12.081 -16.946 1.00 78.75 179 LEU A C 1
ATOM 1311 O O . LEU A 1 179 ? 17.030 12.026 -18.026 1.00 78.75 179 LEU A O 1
ATOM 1315 N N . LEU A 1 180 ? 17.045 11.823 -15.784 1.00 80.00 180 LEU A N 1
ATOM 1316 C CA . LEU A 1 180 ? 18.450 11.420 -15.688 1.00 80.00 180 LEU A CA 1
ATOM 1317 C C . LEU A 1 180 ? 18.666 10.018 -16.264 1.00 80.00 180 LEU A C 1
ATOM 1319 O O . LEU A 1 180 ? 19.504 9.838 -17.145 1.00 80.00 180 LEU A O 1
ATOM 1323 N N . THR A 1 181 ? 17.861 9.043 -15.837 1.00 79.06 181 THR A N 1
ATOM 1324 C CA . THR A 1 181 ? 17.949 7.657 -16.310 1.00 79.06 181 THR A CA 1
ATOM 1325 C C . THR A 1 181 ? 17.632 7.563 -17.809 1.00 79.06 181 THR A C 1
ATOM 1327 O O . THR A 1 181 ? 18.208 6.733 -18.509 1.00 79.06 181 THR A O 1
ATOM 1330 N N . ALA A 1 182 ? 16.766 8.432 -18.353 1.00 77.69 182 ALA A N 1
ATOM 1331 C CA . ALA A 1 182 ? 16.350 8.381 -19.761 1.00 77.69 182 ALA A CA 1
ATOM 1332 C C . ALA A 1 182 ? 17.518 8.560 -20.739 1.00 77.69 182 ALA A C 1
ATOM 1334 O O . ALA A 1 182 ? 17.450 8.076 -21.866 1.00 77.69 182 ALA A O 1
ATOM 1335 N N . ARG A 1 183 ? 18.598 9.224 -20.309 1.00 70.62 183 ARG A N 1
ATOM 1336 C CA . ARG A 1 183 ? 19.808 9.419 -21.120 1.00 70.62 183 ARG A CA 1
ATOM 1337 C C . ARG A 1 183 ? 20.659 8.158 -21.266 1.00 70.62 183 AR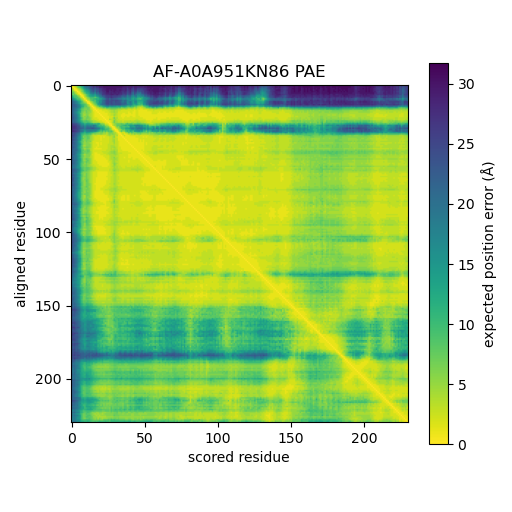G A C 1
ATOM 1339 O O . ARG A 1 183 ? 21.458 8.084 -22.192 1.00 70.62 183 ARG A O 1
ATOM 1346 N N . GLU A 1 184 ? 20.489 7.185 -20.377 1.00 71.00 184 GLU A N 1
ATOM 1347 C CA . GLU A 1 184 ? 21.341 5.994 -20.291 1.00 71.00 184 GLU A CA 1
ATOM 1348 C C . GLU A 1 184 ? 20.618 4.712 -20.735 1.00 71.00 184 GLU A C 1
ATOM 1350 O O . GLU A 1 184 ? 21.259 3.710 -21.077 1.00 71.00 184 GLU A O 1
ATOM 1355 N N . VAL A 1 185 ? 19.280 4.718 -20.769 1.00 69.06 185 VAL A N 1
ATOM 1356 C CA . VAL A 1 185 ? 18.508 3.509 -21.074 1.00 69.06 185 VAL A CA 1
ATOM 1357 C C . VAL A 1 185 ? 18.409 3.245 -22.568 1.00 69.06 185 VAL A C 1
ATOM 1359 O O . VAL A 1 185 ? 17.872 4.022 -23.352 1.00 69.06 185 VAL A O 1
ATOM 1362 N N . HIS A 1 186 ? 18.850 2.047 -22.935 1.00 73.75 186 HIS A N 1
ATOM 1363 C CA . HIS A 1 186 ? 18.679 1.475 -24.259 1.00 73.75 186 HIS A CA 1
ATOM 1364 C C . HIS A 1 186 ? 17.560 0.426 -24.223 1.00 73.75 186 HIS A C 1
ATOM 1366 O O . HIS A 1 186 ? 17.399 -0.301 -23.241 1.00 73.75 186 HIS A O 1
ATOM 1372 N N . GLY A 1 187 ? 16.786 0.321 -25.308 1.00 80.25 187 GLY A N 1
ATOM 1373 C CA . GLY A 1 187 ? 15.711 -0.669 -25.411 1.00 80.25 187 GLY A CA 1
ATOM 1374 C C . GLY A 1 187 ? 16.226 -2.097 -25.195 1.00 80.25 187 GLY A C 1
ATOM 1375 O O . GLY A 1 187 ? 17.142 -2.556 -25.886 1.00 80.25 187 GLY A O 1
ATOM 1376 N N . THR A 1 188 ? 15.611 -2.819 -24.262 1.00 83.44 188 THR A N 1
ATOM 1377 C CA . THR A 1 188 ? 15.962 -4.203 -23.926 1.00 83.44 188 THR A CA 1
ATOM 1378 C C . THR A 1 188 ? 15.178 -5.164 -24.811 1.00 83.44 188 THR A C 1
ATOM 1380 O O . THR A 1 188 ? 13.992 -4.961 -25.069 1.00 83.44 188 THR A O 1
ATOM 1383 N N . ARG A 1 189 ? 15.830 -6.222 -25.312 1.00 89.81 189 ARG A N 1
ATOM 1384 C CA . ARG A 1 189 ? 15.122 -7.291 -26.030 1.00 89.81 189 ARG A CA 1
ATOM 1385 C C . ARG A 1 189 ? 14.234 -8.042 -25.042 1.00 89.81 189 ARG A C 1
ATOM 1387 O O . ARG A 1 189 ? 14.746 -8.640 -24.103 1.00 89.81 189 ARG A O 1
ATOM 1394 N N . ALA A 1 190 ? 12.934 -8.044 -25.293 1.00 91.00 190 ALA A N 1
ATOM 1395 C CA . ALA A 1 190 ? 11.948 -8.727 -24.476 1.00 91.00 190 ALA A CA 1
ATOM 1396 C C . ALA A 1 190 ? 11.175 -9.762 -25.296 1.00 91.00 190 ALA A C 1
ATOM 1398 O O . ALA A 1 190 ? 10.991 -9.640 -26.514 1.00 91.00 190 ALA A O 1
ATOM 1399 N N . ARG A 1 191 ? 10.725 -10.797 -24.588 1.00 94.25 191 ARG A N 1
ATOM 1400 C CA . ARG A 1 191 ? 9.737 -11.771 -25.045 1.00 94.25 191 ARG A CA 1
ATOM 1401 C C . ARG A 1 191 ? 8.597 -11.696 -24.042 1.00 94.25 191 ARG A C 1
ATOM 1403 O O . ARG A 1 191 ? 8.801 -12.029 -22.881 1.00 94.25 191 ARG A O 1
ATOM 1410 N N . ILE A 1 192 ? 7.451 -11.202 -24.482 1.00 94.62 192 ILE A N 1
ATOM 1411 C CA . ILE A 1 192 ? 6.284 -10.964 -23.634 1.00 94.62 192 ILE A CA 1
ATOM 1412 C C . ILE A 1 192 ? 5.198 -11.907 -24.130 1.00 94.62 192 ILE A C 1
ATOM 1414 O O . ILE A 1 192 ? 4.875 -11.890 -25.315 1.00 94.62 192 ILE A O 1
ATOM 1418 N N . ASN A 1 193 ? 4.692 -12.765 -23.253 1.00 95.56 193 ASN A N 1
ATOM 1419 C CA . ASN A 1 193 ? 3.590 -13.664 -23.566 1.00 95.56 193 ASN A CA 1
ATOM 1420 C C . ASN A 1 193 ? 2.343 -13.168 -22.832 1.00 95.56 193 ASN A C 1
ATOM 1422 O O . ASN A 1 193 ? 2.376 -13.080 -21.609 1.00 95.56 193 ASN A O 1
ATOM 1426 N N . ILE A 1 194 ? 1.295 -12.831 -23.579 1.00 94.12 194 ILE A N 1
ATOM 1427 C CA . ILE A 1 194 ? 0.005 -12.371 -23.053 1.00 94.12 194 ILE A CA 1
ATOM 1428 C C . ILE A 1 194 ? -1.053 -13.313 -23.612 1.00 94.12 194 ILE A C 1
ATOM 1430 O O . ILE A 1 194 ? -1.265 -13.328 -24.824 1.00 94.12 194 ILE A O 1
ATOM 1434 N N . ASP A 1 195 ? -1.658 -14.142 -22.767 1.00 94.00 195 ASP A N 1
ATOM 1435 C CA . ASP A 1 195 ? -2.715 -15.091 -23.154 1.00 94.00 195 ASP A CA 1
ATOM 1436 C C . ASP A 1 195 ? -2.348 -15.958 -24.374 1.00 94.00 195 ASP A C 1
ATOM 1438 O O . ASP A 1 195 ? -3.117 -16.135 -25.320 1.00 94.00 195 ASP A O 1
ATOM 1442 N N . GLY A 1 196 ? -1.105 -16.451 -24.397 1.00 94.12 196 GLY A N 1
ATOM 1443 C CA . GLY A 1 196 ? -0.558 -17.259 -25.492 1.00 94.12 196 GLY A CA 1
ATOM 1444 C C . GLY A 1 196 ? -0.039 -16.453 -26.689 1.00 94.12 196 GLY A C 1
ATOM 1445 O O . GLY A 1 196 ? 0.558 -17.025 -27.606 1.00 94.12 196 GLY A O 1
ATOM 1446 N N . ARG A 1 197 ? -0.208 -15.127 -26.699 1.00 95.56 197 ARG A N 1
ATOM 1447 C CA . ARG A 1 197 ? 0.302 -14.237 -27.748 1.00 95.56 197 ARG A CA 1
ATOM 1448 C C . ARG A 1 197 ? 1.709 -13.780 -27.409 1.00 95.56 197 ARG A C 1
ATOM 1450 O O . ARG A 1 197 ? 1.937 -13.012 -26.477 1.00 95.56 197 ARG A O 1
ATOM 1457 N N . LEU A 1 198 ? 2.663 -14.228 -28.218 1.00 96.25 198 LEU A N 1
ATOM 1458 C CA . LEU A 1 198 ? 4.070 -13.906 -28.039 1.00 96.25 198 LEU A CA 1
ATOM 1459 C C . LEU A 1 198 ? 4.465 -12.639 -28.805 1.00 96.25 198 LEU A C 1
ATOM 1461 O O . LEU A 1 198 ? 4.593 -12.647 -30.029 1.00 96.25 198 LEU A O 1
ATOM 1465 N N . ILE A 1 199 ? 4.765 -11.580 -28.065 1.00 94.38 199 ILE A N 1
ATOM 1466 C CA . ILE A 1 199 ? 5.353 -10.339 -28.563 1.00 94.38 199 ILE A CA 1
ATOM 1467 C C . ILE A 1 199 ? 6.874 -10.432 -28.401 1.00 94.38 199 ILE A C 1
ATOM 1469 O O . ILE A 1 199 ? 7.390 -10.717 -27.317 1.00 94.38 199 ILE A O 1
ATOM 1473 N N . LYS A 1 200 ? 7.618 -10.198 -29.486 1.00 95.19 200 LYS A N 1
ATOM 1474 C CA . LYS A 1 200 ? 9.088 -10.149 -29.480 1.00 95.19 200 LYS A CA 1
ATOM 1475 C C . LYS A 1 200 ? 9.547 -8.808 -30.026 1.00 95.19 200 LYS A C 1
ATOM 1477 O O . LYS A 1 200 ? 9.114 -8.404 -31.099 1.00 95.19 200 LYS A O 1
ATOM 1482 N N . GLY A 1 201 ? 10.468 -8.154 -29.333 1.00 91.62 201 GLY A N 1
ATOM 1483 C CA . GLY A 1 201 ? 11.011 -6.885 -29.804 1.00 91.62 201 GLY A CA 1
ATOM 1484 C C . GLY A 1 201 ? 11.949 -6.241 -28.802 1.00 91.62 201 GLY A C 1
ATOM 1485 O O . GLY A 1 201 ? 12.216 -6.794 -27.736 1.00 91.62 201 GLY A O 1
ATOM 1486 N N . ARG A 1 202 ? 12.466 -5.064 -29.155 1.00 90.81 202 ARG A N 1
ATOM 1487 C CA . ARG A 1 202 ? 13.090 -4.174 -28.176 1.00 90.81 202 ARG A CA 1
ATOM 1488 C C . ARG A 1 202 ? 12.012 -3.292 -27.568 1.00 90.81 202 ARG A C 1
ATOM 1490 O O . ARG A 1 202 ? 11.285 -2.634 -28.302 1.00 90.81 202 ARG A O 1
ATOM 1497 N N . VAL A 1 203 ? 11.946 -3.276 -26.247 1.00 90.56 203 VAL A N 1
ATOM 1498 C CA . VAL A 1 203 ? 11.044 -2.421 -25.475 1.00 90.56 203 VAL A CA 1
ATOM 1499 C C . VAL A 1 203 ? 11.869 -1.552 -24.538 1.00 90.56 203 VAL A C 1
ATOM 1501 O O . VAL A 1 203 ? 12.902 -1.984 -24.025 1.00 90.56 203 VAL A O 1
ATOM 1504 N N . LEU A 1 204 ? 11.430 -0.313 -24.335 1.00 88.19 204 LEU A N 1
ATOM 1505 C CA . LEU A 1 204 ? 12.037 0.576 -23.345 1.00 88.19 204 LEU A CA 1
ATOM 1506 C C . LEU A 1 204 ? 11.595 0.186 -21.928 1.00 88.19 204 LEU A C 1
ATOM 1508 O O . LEU A 1 204 ? 12.408 0.084 -21.011 1.00 88.19 204 LEU A O 1
ATOM 1512 N N . MET A 1 205 ? 10.298 -0.068 -21.778 1.00 87.88 205 MET A N 1
ATOM 1513 C CA . MET A 1 205 ? 9.688 -0.547 -20.549 1.00 87.88 205 MET A CA 1
ATOM 1514 C C . MET A 1 205 ? 8.456 -1.389 -20.840 1.00 87.88 205 MET A C 1
ATOM 1516 O O . MET A 1 205 ? 7.860 -1.289 -21.913 1.00 87.88 205 MET A O 1
ATOM 1520 N N . VAL A 1 206 ? 8.080 -2.185 -19.849 1.00 89.75 206 VAL A N 1
ATOM 1521 C CA . VAL A 1 206 ? 6.784 -2.856 -19.761 1.00 89.75 206 VAL A CA 1
ATOM 1522 C C . VAL A 1 206 ? 6.167 -2.433 -18.438 1.00 89.75 206 VAL A C 1
ATOM 1524 O O . VAL A 1 206 ? 6.854 -2.475 -17.420 1.00 89.75 206 VAL A O 1
ATOM 1527 N N . VAL A 1 207 ? 4.902 -2.025 -18.456 1.00 90.50 207 VAL A N 1
ATOM 1528 C CA . VAL A 1 207 ? 4.124 -1.703 -17.256 1.00 90.50 207 VAL A CA 1
ATOM 1529 C C . VAL A 1 207 ? 2.879 -2.575 -17.273 1.00 90.50 207 VAL A C 1
ATOM 1531 O O . VAL A 1 207 ? 2.145 -2.584 -18.259 1.00 90.50 207 VAL A O 1
ATOM 1534 N N . ILE A 1 208 ? 2.674 -3.314 -16.193 1.00 92.56 208 ILE A N 1
ATOM 1535 C CA . ILE A 1 208 ? 1.504 -4.153 -15.945 1.00 92.56 208 ILE A CA 1
ATOM 1536 C C . ILE A 1 208 ? 0.776 -3.490 -14.782 1.00 92.56 208 ILE A C 1
ATOM 1538 O O . ILE A 1 208 ? 1.356 -3.366 -13.704 1.00 92.56 208 ILE A O 1
ATOM 1542 N N . GLY A 1 209 ? -0.439 -2.996 -15.005 1.00 92.25 209 GLY A N 1
ATOM 1543 C CA . GLY A 1 209 ? -1.180 -2.218 -14.013 1.00 92.25 209 GLY A CA 1
ATOM 1544 C C . GLY A 1 209 ? -2.531 -2.839 -13.704 1.00 92.25 209 GLY A C 1
ATOM 1545 O O . GLY A 1 209 ? -3.296 -3.107 -14.622 1.00 92.25 209 GLY A O 1
ATOM 1546 N N . ASN A 1 210 ? -2.796 -3.008 -12.412 1.00 93.00 210 ASN A N 1
ATOM 1547 C CA . ASN A 1 210 ? -4.087 -3.393 -11.847 1.00 93.00 210 ASN A CA 1
ATOM 1548 C C . ASN A 1 210 ? -4.911 -2.142 -11.466 1.00 93.00 210 ASN A C 1
ATOM 1550 O O . ASN A 1 210 ? -6.134 -2.140 -11.515 1.00 93.00 210 ASN A O 1
ATOM 1554 N N . SER A 1 211 ? -4.237 -1.025 -11.159 1.00 91.44 211 SER A N 1
ATOM 1555 C CA . SER A 1 211 ? -4.850 0.298 -10.977 1.00 91.44 211 SER A CA 1
ATOM 1556 C C . SER A 1 211 ? -4.711 1.171 -12.225 1.00 91.44 211 SER A C 1
ATOM 1558 O O . SER A 1 211 ? -3.865 0.902 -13.080 1.00 91.44 211 SER A O 1
ATOM 1560 N N . LYS A 1 212 ? -5.483 2.261 -12.329 1.00 91.12 212 LYS A N 1
ATOM 1561 C CA . LYS A 1 212 ? -5.403 3.213 -13.454 1.00 91.12 212 LYS A CA 1
ATOM 1562 C C . LYS A 1 212 ? -4.264 4.214 -13.301 1.00 91.12 212 LYS A C 1
ATOM 1564 O O . LYS A 1 212 ? -3.627 4.586 -14.291 1.00 91.12 212 LYS A O 1
ATOM 1569 N N . LEU A 1 213 ? -4.032 4.698 -12.081 1.00 87.31 213 LEU A N 1
ATOM 1570 C CA . LEU A 1 213 ? -3.089 5.778 -11.806 1.00 87.31 213 LEU A CA 1
ATOM 1571 C C . LEU A 1 213 ? -1.657 5.262 -11.640 1.00 87.31 213 LEU A C 1
ATOM 1573 O O . LEU A 1 213 ? -1.312 4.595 -10.668 1.00 87.31 213 LEU A O 1
ATOM 1577 N N . TYR A 1 214 ? -0.788 5.681 -12.551 1.00 84.00 214 TYR A N 1
ATOM 1578 C CA . TYR A 1 214 ? 0.660 5.598 -12.452 1.00 84.00 214 TYR A CA 1
ATOM 1579 C C . TYR A 1 214 ? 1.209 6.829 -11.725 1.00 84.00 214 TYR A C 1
ATOM 1581 O O . TYR A 1 214 ? 0.935 7.979 -12.088 1.00 84.00 214 TYR A O 1
ATOM 1589 N N . GLY A 1 215 ? 1.952 6.591 -10.641 1.00 76.94 215 GLY A N 1
ATOM 1590 C CA . GLY A 1 215 ? 2.516 7.646 -9.791 1.00 76.94 215 GLY A CA 1
ATOM 1591 C C . GLY A 1 215 ? 1.482 8.556 -9.108 1.00 76.94 215 GLY A C 1
ATOM 1592 O O . GLY A 1 215 ? 1.869 9.543 -8.489 1.00 76.94 215 GLY A O 1
ATOM 1593 N N . GLY A 1 216 ? 0.183 8.243 -9.207 1.00 78.81 216 GLY A N 1
ATOM 1594 C CA . GLY A 1 216 ? -0.915 8.990 -8.581 1.00 78.81 216 GLY A CA 1
ATOM 1595 C C . GLY A 1 216 ? -1.508 10.134 -9.408 1.00 78.81 216 GLY A C 1
ATOM 1596 O O . GLY A 1 216 ? -2.369 10.843 -8.895 1.00 78.81 216 GLY A O 1
ATOM 1597 N N . PHE A 1 217 ? -1.072 10.332 -10.655 1.00 78.25 217 PHE A N 1
ATOM 1598 C CA . PHE A 1 217 ? -1.512 11.466 -11.487 1.00 78.25 217 PHE A CA 1
ATOM 1599 C C . PHE A 1 217 ? -1.652 11.126 -12.974 1.00 78.25 217 PHE A C 1
ATOM 1601 O O . PHE A 1 217 ? -2.487 11.724 -13.647 1.00 78.25 217 PHE A O 1
ATOM 1608 N N . LEU A 1 218 ? -0.862 10.184 -13.496 1.00 82.69 218 LEU A N 1
ATOM 1609 C CA . LEU A 1 218 ? -0.914 9.806 -14.904 1.00 82.69 218 LEU A CA 1
ATOM 1610 C C . LEU A 1 218 ? -1.745 8.539 -15.069 1.00 82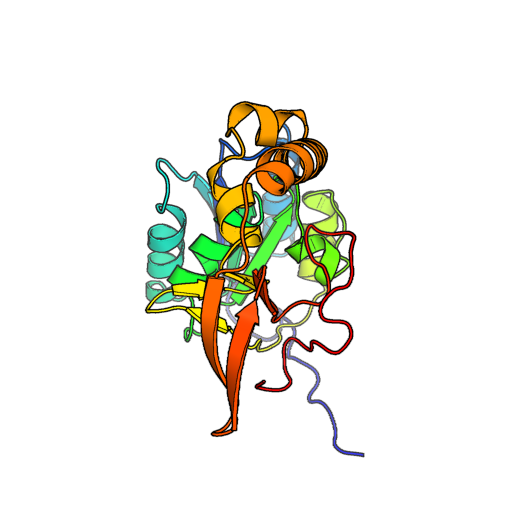.69 218 LEU A C 1
ATOM 1612 O O . LEU A 1 218 ? -1.476 7.544 -14.410 1.00 82.69 218 LEU A O 1
ATOM 1616 N N . GLN A 1 219 ? -2.715 8.536 -15.975 1.00 85.75 219 GLN A N 1
ATOM 1617 C CA . GLN A 1 219 ? -3.401 7.302 -16.347 1.00 85.75 219 GLN A CA 1
ATOM 1618 C C . GLN A 1 219 ? -2.613 6.613 -17.460 1.00 85.75 219 GLN A C 1
ATOM 1620 O O . GLN A 1 219 ? -2.540 7.119 -18.574 1.00 85.75 219 GLN A O 1
ATOM 1625 N N . ILE A 1 220 ? -1.977 5.481 -17.150 1.00 85.62 220 ILE A N 1
ATOM 1626 C CA . ILE A 1 220 ? -1.304 4.648 -18.165 1.00 85.62 220 ILE A CA 1
ATOM 1627 C C . ILE A 1 220 ? -2.243 3.517 -18.588 1.00 85.62 220 ILE A C 1
ATOM 1629 O O . ILE A 1 220 ? -2.465 3.279 -19.775 1.00 85.62 220 ILE A O 1
ATOM 1633 N N . THR A 1 221 ? -2.871 2.874 -17.611 1.00 86.94 221 THR A N 1
ATOM 1634 C CA . THR A 1 221 ? -3.786 1.739 -17.753 1.00 86.94 221 THR A CA 1
ATOM 1635 C C . THR A 1 221 ? -5.238 2.208 -17.640 1.00 86.94 221 THR A C 1
ATOM 1637 O O . THR A 1 221 ? -5.951 1.904 -16.692 1.00 86.94 221 THR A O 1
ATOM 1640 N N . HIS A 1 222 ? -5.696 2.982 -18.627 1.00 88.31 222 HIS A N 1
ATOM 1641 C CA . HIS A 1 222 ? -7.010 3.653 -18.628 1.00 88.31 222 HIS A CA 1
ATOM 1642 C C . HIS A 1 222 ? -8.210 2.722 -18.383 1.00 88.31 222 HIS A C 1
ATOM 1644 O O . HIS A 1 222 ? -9.211 3.132 -17.790 1.00 88.31 222 HIS A O 1
ATOM 1650 N N . HIS A 1 223 ? -8.103 1.479 -18.851 1.00 89.88 223 HIS A N 1
ATOM 1651 C CA . HIS A 1 223 ? -9.158 0.474 -18.766 1.00 89.88 223 HIS A CA 1
ATOM 1652 C C . HIS A 1 223 ? -8.995 -0.492 -17.592 1.00 89.88 223 HIS A C 1
ATOM 1654 O O . HIS A 1 223 ? -9.845 -1.359 -17.452 1.00 89.88 223 HIS A O 1
ATOM 1660 N N . ALA A 1 224 ? -7.957 -0.340 -16.757 1.00 90.25 224 ALA A N 1
ATOM 1661 C CA . ALA A 1 224 ? -7.776 -1.210 -15.601 1.00 90.25 224 ALA A CA 1
ATOM 1662 C C . ALA A 1 224 ? -8.996 -1.144 -14.679 1.00 90.25 224 ALA A C 1
ATOM 1664 O O . ALA A 1 224 ? -9.526 -0.060 -14.395 1.00 90.25 224 ALA A O 1
ATOM 1665 N N . ASN A 1 225 ? -9.434 -2.306 -14.224 1.00 91.06 225 ASN A N 1
ATOM 1666 C CA . ASN A 1 225 ? -10.478 -2.463 -13.237 1.00 91.06 225 ASN A CA 1
ATOM 1667 C C . ASN A 1 225 ? -9.948 -3.410 -12.166 1.00 91.06 225 ASN A C 1
ATOM 1669 O O . ASN A 1 225 ? -9.345 -4.421 -12.476 1.00 91.06 225 ASN A O 1
ATOM 1673 N N . LEU A 1 226 ? -10.170 -3.069 -10.903 1.00 91.31 226 LEU A N 1
ATOM 1674 C CA . LEU A 1 226 ? -9.602 -3.810 -9.782 1.00 91.31 226 LEU A CA 1
ATOM 1675 C C . LEU A 1 226 ? -10.358 -5.117 -9.484 1.00 91.31 226 LEU A C 1
ATOM 1677 O O . LEU A 1 226 ? -10.072 -5.737 -8.466 1.00 91.31 226 LEU A O 1
ATOM 1681 N N . THR A 1 227 ? -11.394 -5.450 -10.259 1.00 93.00 227 THR A N 1
ATOM 1682 C CA . THR A 1 227 ? -12.344 -6.537 -9.961 1.00 93.00 227 THR A CA 1
ATOM 1683 C C . THR A 1 227 ? -12.796 -7.332 -11.192 1.00 93.00 227 THR A C 1
ATOM 1685 O O . THR A 1 227 ? -13.801 -8.046 -11.121 1.00 93.00 227 THR A O 1
ATOM 1688 N N . ASP A 1 228 ? -12.141 -7.164 -12.344 1.00 93.19 228 ASP A N 1
ATOM 1689 C CA . ASP A 1 228 ? -12.525 -7.839 -13.593 1.00 93.19 228 ASP A CA 1
ATOM 1690 C C . ASP A 1 228 ? -11.788 -9.163 -13.857 1.00 93.19 228 ASP A C 1
ATOM 1692 O O . ASP A 1 228 ? -12.158 -9.880 -14.792 1.00 93.19 228 ASP A O 1
ATOM 1696 N N . GLY A 1 229 ? -10.820 -9.524 -13.014 1.00 90.69 229 GLY A N 1
ATOM 1697 C CA . GLY A 1 229 ? -10.054 -10.764 -13.076 1.00 90.69 229 GLY A CA 1
ATOM 1698 C C . GLY A 1 229 ? -8.955 -10.787 -14.141 1.00 90.69 229 GLY A C 1
ATOM 1699 O O . GLY A 1 229 ? -8.566 -11.888 -14.547 1.00 90.69 229 GLY A O 1
ATOM 1700 N N . LEU A 1 230 ? -8.495 -9.622 -14.623 1.00 82.38 230 LEU A N 1
ATOM 1701 C CA . LEU A 1 230 ? -7.511 -9.479 -15.711 1.00 82.38 230 LEU A CA 1
ATOM 1702 C C . LEU A 1 230 ? -6.139 -8.943 -15.271 1.00 82.38 230 LEU A C 1
ATOM 1704 O O . LEU A 1 230 ? -6.052 -8.118 -14.339 1.00 82.38 230 LEU A O 1
#

Foldseek 3Di:
DDDDPDFDAPPPDPDAAEEEEEAECPALQNVLVVLVVLLQVVSVVVRHHYHYDYADDQLSLLVVLLVCLVVVHQEYEQAHAQSSQQSNCNNQPPGNYAYHYFQRHLQNLVCLLVPADNGRNSNSVVVNVDGGDDFDWDDDPHGTHQFKDKDALQVQLVVPQDPVCCSPVPVVSSVVSSVVSVVVGDFDFDWDADPNDTDTDGHRMDMDTQTQDDSNPDGPPPPRDGHPND

Nearest PDB structures (foldseek):
  2qvl-assembly1_A  TM=8.838E-01  e=1.374E-14  unclassified
  2qv7-assembly1_A  TM=8.488E-01  e=6.463E-15  unclassified
  3t5p-assembly2_L  TM=8.426E-01  e=4.086E-13  Bacillus anthracis str. Sterne
  3t5p-assembly2_B  TM=7.795E-01  e=1.116E-12  Bacillus anthracis str. Sterne
  3t5p-assembly3_E  TM=7.813E-01  e=2.527E-12  Bacillus anthracis str. Sterne

Sequence (230 aa):
MTGGAAGDGWHGGQHSPRARIVLNPRAGNAEDVGGVQAAMQAWQELGWQVELTPTEYAGHAVNLAREAAEQHYDLVVAAGGDGTVNEVVNGIAHTRTALAVLPVGTGNVWVRELKLPLRPLDAATSLGAGHIVNLDLGMAGERYFLLMAGVGFDAAVTRAVDPAAKRKLGLLAYIVQALLTAREVHGTRARINIDGRLIKGRVLMVVIGNSKLYGGFLQITHHANLTDGL

Radius of gyration: 18.8 Å; Cα contacts (8 Å, |Δi|>4): 408; chains: 1; bounding box: 51×33×49 Å